Protein AF-0000000076138851 (afdb_homodimer)

pLDDT: mean 88.71, std 8.88, range [60.62, 98.12]

InterPro domains:
  IPR003477 mRNA interferase PemK-like [PF02452] (8-124)
  IPR011067 Plasmid maintenance toxin/Cell growth inhibitor [G3DSA:2.30.30.110] (8-128)

Secondary structure (DSSP, 8-state):
---SSPPPTTEEEEEE-TT--TTS--SEEEEEEEEE-SS-TTEEEEEEEESSPPSS--TTEEEEE--STTS-SEEEEETT--EEEEGGGEEPEEEE-TTS-EEEE-EE--HHHHHHHHHHHHHHTT--/---SSPPPTTEEEEEE-TT--TTS--SEEEEEEEEE-SS-TTEEEEEEEESSPPSS--TTEEEEE--STTS-SEEEEETT--EEEEGGGEEPEEEE-TTS-EEEE-EE--HHHHHHHHHHHHHHTT--

Solvent-accessible surface area (backbone atoms only — not comparable to full-atom values): 13676 Å² total; per-residue (Å²): 111,56,53,92,58,67,70,56,64,36,26,34,31,30,32,52,30,63,56,54,51,82,82,35,73,45,51,77,36,45,27,34,29,62,26,65,39,87,89,42,69,54,34,33,29,32,27,41,46,33,73,64,78,63,92,70,81,47,90,30,54,43,81,40,75,39,88,51,78,92,48,58,68,46,24,27,40,40,34,70,46,38,35,46,40,30,34,75,38,29,31,59,33,72,42,64,47,97,86,67,45,80,40,74,41,71,46,68,54,52,72,68,56,40,52,49,48,41,51,19,29,29,57,46,48,65,48,119,113,55,53,93,60,66,68,56,65,34,26,32,31,30,32,52,30,64,55,52,50,82,84,35,72,43,54,75,35,45,28,34,30,63,25,66,38,87,89,42,70,54,33,33,29,33,29,41,46,34,73,64,77,64,93,70,82,47,88,30,55,42,80,40,72,38,85,51,77,92,48,57,67,45,24,28,38,40,33,68,45,40,36,45,41,29,33,75,37,29,31,60,34,73,40,64,47,98,85,65,47,82,39,73,42,72,44,67,54,52,72,67,56,39,52,50,49,42,51,18,28,28,58,47,47,66,48,118

Radius of gyration: 18.73 Å; Cα contacts (8 Å, |Δi|>4): 574; chains: 2; bounding box: 38×67×46 Å

Sequence (256 aa):
MALLYQPKEGSVLICDFRGYEVPEIIKIRPVIVIRKHRTNKLLVTVVPLSTTAPQTILDHHLQLDSHLQGASPICWAKCDIVATVSLGRLDRIKSKDRHGKRTYKIAELTSDQFLAIKAAVRSALGLRMALLYQPKEGSVLICDFRGYEVPEIIKIRPVIVIRKHRTNKLLVTVVPLSTTAPQTILDHHLQLDSHLQGASPICWAKCDIVATVSLGRLDRIKSKDRHGKRTYKIAELTSDQFLAIKAAVRSALGLR

Structure (mmCIF, N/CA/C/O backbone):
data_AF-0000000076138851-model_v1
#
loop_
_entity.id
_entity.type
_entity.pdbx_description
1 polymer 'Type II toxin-antitoxin system PemK/MazF family toxin'
#
loop_
_atom_site.group_PDB
_atom_site.id
_atom_site.type_symbol
_atom_site.label_atom_id
_atom_site.label_alt_id
_atom_site.label_comp_id
_atom_site.label_asym_id
_atom_site.label_entity_id
_atom_site.label_seq_id
_atom_site.pdbx_PDB_ins_code
_atom_site.Cartn_x
_atom_site.Cartn_y
_atom_site.Cartn_z
_atom_site.occupancy
_atom_site.B_iso_or_equiv
_atom_site.auth_seq_id
_atom_site.auth_comp_id
_atom_site.auth_asym_id
_atom_site.auth_atom_id
_atom_site.pdbx_PDB_model_num
ATOM 1 N N . MET A 1 1 ? -6.066 9.039 20.156 1 64.62 1 MET A N 1
ATOM 2 C CA . MET A 1 1 ? -7.004 7.922 20.094 1 64.62 1 MET A CA 1
ATOM 3 C C . MET A 1 1 ? -7.277 7.531 18.641 1 64.62 1 MET A C 1
ATOM 5 O O . MET A 1 1 ? -7.297 8.383 17.766 1 64.62 1 MET A O 1
ATOM 9 N N . ALA A 1 2 ? -7.414 6.211 18.422 1 69.56 2 ALA A N 1
ATOM 10 C CA . ALA A 1 2 ? -7.695 5.684 17.078 1 69.56 2 ALA A CA 1
ATOM 11 C C . ALA A 1 2 ? -8.969 6.301 16.5 1 69.56 2 ALA A C 1
ATOM 13 O O . ALA A 1 2 ? -9.859 6.699 17.25 1 69.56 2 ALA A O 1
ATOM 14 N N . LEU A 1 3 ? -8.961 6.535 15.195 1 82.06 3 LEU A N 1
ATOM 15 C CA . LEU A 1 3 ? -10.094 7.16 14.516 1 82.06 3 LEU A CA 1
ATOM 16 C C . LEU A 1 3 ? -11.305 6.234 14.516 1 82.06 3 LEU A C 1
ATOM 18 O O . LEU A 1 3 ? -11.164 5.02 14.391 1 82.06 3 LEU A O 1
ATOM 22 N N . LEU A 1 4 ? -12.469 6.754 14.727 1 80.44 4 LEU A N 1
ATOM 23 C CA . LEU A 1 4 ? -13.711 5.988 14.758 1 80.44 4 LEU A CA 1
ATOM 24 C C . LEU A 1 4 ? -14.312 5.879 13.359 1 80.44 4 LEU A C 1
ATOM 26 O O . LEU A 1 4 ? -15.18 5.039 13.125 1 80.44 4 LEU A O 1
ATOM 30 N N . TYR A 1 5 ? -13.891 6.707 12.516 1 88.69 5 TYR A N 1
ATOM 31 C CA . TYR A 1 5 ? -14.383 6.688 11.141 1 88.69 5 TYR A CA 1
ATOM 32 C C . TYR A 1 5 ? -13.242 6.859 10.148 1 88.69 5 TYR A C 1
ATOM 34 O O . TYR A 1 5 ? -12.156 7.32 10.508 1 88.69 5 TYR A O 1
ATOM 42 N N . GLN A 1 6 ? -13.523 6.426 8.953 1 93.06 6 GLN A N 1
ATOM 43 C CA . GLN A 1 6 ? -12.523 6.66 7.914 1 93.06 6 GLN A CA 1
ATOM 44 C C . GLN A 1 6 ? -12.336 8.148 7.652 1 93.06 6 GLN A C 1
ATOM 46 O O . GLN A 1 6 ? -13.297 8.852 7.309 1 93.06 6 GLN A O 1
ATOM 51 N N . PRO A 1 7 ? -11.164 8.617 7.832 1 94 7 PRO A N 1
ATOM 52 C CA . PRO A 1 7 ? -10.938 10.016 7.461 1 94 7 PRO A CA 1
ATOM 53 C C . PRO A 1 7 ? -11.195 10.281 5.98 1 94 7 PRO A C 1
ATOM 55 O O . PRO A 1 7 ? -11.109 9.367 5.16 1 94 7 PRO A O 1
ATOM 58 N N . LYS A 1 8 ? -11.484 11.531 5.734 1 95.12 8 LYS A N 1
ATOM 59 C CA . LYS A 1 8 ? -11.711 11.93 4.348 1 95.12 8 LYS A CA 1
ATOM 60 C C . LYS A 1 8 ? -10.445 11.766 3.516 1 95.12 8 LYS A C 1
ATOM 62 O O . LYS A 1 8 ? -9.336 11.984 4.008 1 95.12 8 LYS A O 1
ATOM 67 N N . GLU A 1 9 ? -10.711 11.375 2.25 1 97.25 9 GLU A N 1
ATOM 68 C CA . GLU A 1 9 ? -9.578 11.406 1.326 1 97.25 9 GLU A CA 1
ATOM 69 C C . GLU A 1 9 ? -8.977 12.805 1.235 1 97.25 9 GLU A C 1
ATOM 71 O O . GLU A 1 9 ? -9.711 13.797 1.213 1 97.25 9 GLU A O 1
ATOM 76 N N . GLY A 1 10 ? -7.664 12.867 1.228 1 96 10 GLY A N 1
ATOM 77 C CA . GLY A 1 10 ? -6.98 14.156 1.24 1 96 10 GLY A CA 1
ATOM 78 C C . GLY A 1 10 ? -6.621 14.625 2.637 1 96 10 GLY A C 1
ATOM 79 O O . GLY A 1 10 ? -5.918 15.625 2.799 1 96 10 GLY A O 1
ATOM 80 N N . SER A 1 11 ? -7.102 13.93 3.652 1 95.5 11 SER A N 1
ATOM 81 C CA . SER A 1 11 ? -6.758 14.258 5.031 1 95.5 11 SER A CA 1
ATOM 82 C C . SER A 1 11 ? -5.301 13.922 5.336 1 95.5 11 SER A C 1
ATOM 84 O O . SER A 1 11 ? -4.762 12.938 4.812 1 95.5 11 SER A O 1
ATOM 86 N N . VAL A 1 12 ? -4.719 14.758 6.148 1 94.62 12 VAL A N 1
ATOM 87 C CA . VAL A 1 12 ? -3.381 14.5 6.672 1 94.62 12 VAL A CA 1
ATOM 88 C C . VAL A 1 12 ? -3.465 14.18 8.164 1 94.62 12 VAL A C 1
ATOM 90 O O . VAL A 1 12 ? -4.027 14.953 8.938 1 94.62 12 VAL A O 1
ATOM 93 N N . LEU A 1 13 ? -2.916 13.086 8.547 1 94.12 13 LEU A N 1
ATOM 94 C CA . LEU A 1 13 ? -2.93 12.625 9.938 1 94.12 13 LEU A CA 1
ATOM 95 C C . LEU A 1 13 ? -1.657 11.859 10.273 1 94.12 13 LEU A C 1
ATOM 97 O O . LEU A 1 13 ? -0.749 11.766 9.438 1 94.12 13 LEU A O 1
ATOM 101 N N . ILE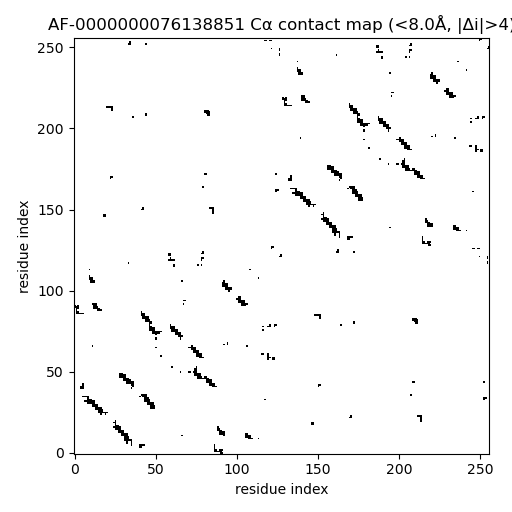 A 1 14 ? -1.633 11.406 11.523 1 93.5 14 ILE A N 1
ATOM 102 C CA . ILE A 1 14 ? -0.457 10.672 11.977 1 93.5 14 ILE A CA 1
ATOM 103 C C . ILE A 1 14 ? -0.707 9.172 11.867 1 93.5 14 ILE A C 1
ATOM 105 O O . ILE A 1 14 ? -1.789 8.688 12.211 1 93.5 14 ILE A O 1
ATOM 109 N N . CYS A 1 15 ? 0.31 8.531 11.398 1 95.44 15 CYS A N 1
ATOM 110 C CA . CYS A 1 15 ? 0.227 7.074 11.289 1 95.44 15 CYS A CA 1
ATOM 111 C C . CYS A 1 15 ? 1.367 6.406 12.047 1 95.44 15 CYS A C 1
ATOM 113 O O . CYS A 1 15 ? 2.525 6.801 11.914 1 95.44 15 CYS A O 1
ATOM 115 N N . ASP A 1 16 ? 1.067 5.414 12.812 1 94.88 16 ASP A N 1
ATOM 116 C CA . ASP A 1 16 ? 2.039 4.602 13.539 1 94.88 16 ASP A CA 1
ATOM 117 C C . ASP A 1 16 ? 2.408 3.35 12.75 1 94.88 16 ASP A C 1
ATOM 119 O O . ASP A 1 16 ? 1.689 2.35 12.789 1 94.88 16 ASP A O 1
ATOM 123 N N . PHE A 1 17 ? 3.598 3.307 12.117 1 94 17 PHE A N 1
ATOM 124 C CA . PHE A 1 17 ? 4.012 2.188 11.281 1 94 17 PHE A CA 1
ATOM 125 C C . PHE A 1 17 ? 4.789 1.16 12.094 1 94 17 PHE A C 1
ATOM 127 O O . PHE A 1 17 ? 5.395 0.244 11.531 1 94 17 PHE A O 1
ATOM 134 N N . ARG A 1 18 ? 4.867 1.285 13.359 1 89.06 18 ARG A N 1
ATOM 135 C CA . ARG A 1 18 ? 5.586 0.303 14.164 1 89.06 18 ARG A CA 1
ATOM 136 C C . ARG A 1 18 ? 5.004 -1.093 13.977 1 89.06 18 ARG A C 1
ATOM 138 O O . ARG A 1 18 ? 3.785 -1.254 13.883 1 89.06 18 ARG A O 1
ATOM 145 N N . GLY A 1 19 ? 5.82 -2.092 13.859 1 88.25 19 GLY A N 1
ATOM 146 C CA . GLY A 1 19 ? 5.426 -3.451 13.531 1 88.25 19 GLY A CA 1
ATOM 147 C C . GLY A 1 19 ? 5.832 -3.869 12.125 1 88.25 19 GLY A C 1
ATOM 148 O O . GLY A 1 19 ? 5.867 -5.062 11.812 1 88.25 19 GLY A O 1
ATOM 149 N N . TYR A 1 20 ? 6.047 -2.895 11.258 1 92.12 20 TYR A N 1
ATOM 150 C CA . TYR A 1 20 ? 6.574 -3.188 9.93 1 92.12 20 TYR A CA 1
ATOM 151 C C . TYR A 1 20 ? 8.039 -3.609 10.008 1 92.12 20 TYR A C 1
ATOM 153 O O . TYR A 1 20 ? 8.617 -3.68 11.094 1 92.12 20 TYR A O 1
ATOM 161 N N . GLU A 1 21 ? 8.555 -4.004 8.891 1 91 21 GLU A N 1
ATOM 162 C CA . GLU A 1 21 ? 9.938 -4.473 8.836 1 91 21 GLU A CA 1
ATOM 163 C C . GLU A 1 21 ? 10.805 -3.541 7.996 1 91 21 GLU A C 1
ATOM 165 O O . GLU A 1 21 ? 10.383 -3.07 6.938 1 91 21 GLU A O 1
ATOM 170 N N . VAL A 1 22 ? 11.969 -3.328 8.469 1 89.12 22 VAL A N 1
ATOM 171 C CA . VAL A 1 22 ? 12.938 -2.582 7.668 1 89.12 22 VAL A CA 1
ATOM 172 C C . VAL A 1 22 ? 13.195 -3.32 6.359 1 89.12 22 VAL A C 1
ATOM 174 O O . VAL A 1 22 ? 13.32 -4.547 6.344 1 89.12 22 VAL A O 1
ATOM 177 N N . PRO A 1 23 ? 13.242 -2.611 5.266 1 92.12 23 PRO A N 1
ATOM 178 C CA . PRO A 1 23 ? 13.375 -1.169 5.051 1 92.12 23 PRO A CA 1
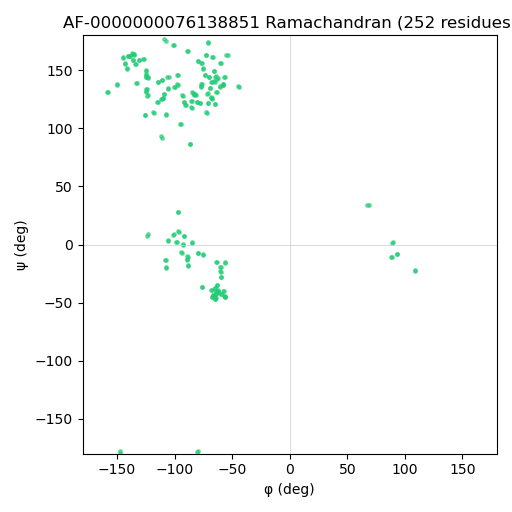ATOM 179 C C . PRO A 1 23 ? 12.023 -0.483 4.832 1 92.12 23 PRO A C 1
ATOM 181 O O . PRO A 1 23 ? 11.977 0.628 4.297 1 92.12 23 PRO A O 1
ATOM 184 N N . GLU A 1 24 ? 10.906 -1.153 5.062 1 91.94 24 GLU A N 1
ATOM 185 C CA . GLU A 1 24 ? 9.633 -0.44 5.113 1 91.94 24 GLU A CA 1
ATOM 186 C C . GLU A 1 24 ? 9.688 0.71 6.113 1 91.94 24 GLU A C 1
ATOM 188 O O . GLU A 1 24 ? 10.633 0.821 6.895 1 91.94 24 GLU A O 1
ATOM 193 N N . ILE A 1 25 ? 8.75 1.604 5.984 1 89.5 25 ILE A N 1
ATOM 194 C CA . ILE A 1 25 ? 8.641 2.641 7.008 1 89.5 25 ILE A CA 1
ATOM 195 C C . ILE A 1 25 ? 8.18 2.02 8.32 1 89.5 25 ILE A C 1
ATOM 197 O O . ILE A 1 25 ? 7.137 1.358 8.375 1 89.5 25 ILE A O 1
ATOM 201 N N . ILE A 1 26 ? 8.898 2.221 9.422 1 90.94 26 ILE A N 1
ATOM 202 C CA . ILE A 1 26 ? 8.578 1.564 10.688 1 90.94 26 ILE A CA 1
ATOM 203 C C . ILE A 1 26 ? 8.367 2.613 11.773 1 90.94 26 ILE A C 1
ATOM 205 O O . ILE A 1 26 ? 8.266 2.279 12.953 1 90.94 26 ILE A O 1
ATOM 209 N N . LYS A 1 27 ? 8.312 3.818 11.484 1 91.81 27 LYS A N 1
ATOM 210 C CA . LYS A 1 27 ? 8.188 4.902 12.453 1 91.81 27 LYS A CA 1
ATOM 211 C C . LYS A 1 27 ? 6.809 5.551 12.383 1 91.81 27 LYS A C 1
ATOM 213 O O . LYS A 1 27 ? 5.977 5.156 11.562 1 91.81 27 LYS A O 1
ATOM 218 N N . ILE A 1 28 ? 6.664 6.504 13.32 1 93.06 28 ILE A N 1
ATOM 219 C CA . ILE A 1 28 ? 5.457 7.324 13.297 1 93.06 28 ILE A CA 1
ATOM 220 C C . ILE A 1 28 ? 5.648 8.5 12.352 1 93.06 28 ILE A C 1
ATOM 222 O O . ILE A 1 28 ? 6.594 9.281 12.5 1 93.06 28 ILE A O 1
ATOM 226 N N . ARG A 1 29 ? 4.711 8.555 11.391 1 92.19 29 ARG A N 1
ATOM 227 C CA . ARG A 1 29 ? 4.84 9.609 10.383 1 92.19 29 ARG A CA 1
ATOM 228 C C . ARG A 1 29 ? 3.475 10.18 10.008 1 92.19 29 ARG A C 1
ATOM 230 O O . ARG A 1 29 ? 2.459 9.484 10.109 1 92.19 29 ARG A O 1
ATOM 237 N N . PRO A 1 30 ? 3.543 11.477 9.594 1 93.75 30 PRO A N 1
ATOM 238 C CA . PRO A 1 30 ? 2.32 11.945 8.938 1 93.75 30 PRO A CA 1
ATOM 239 C C . PRO A 1 30 ? 2.049 11.227 7.617 1 93.75 30 PRO A C 1
ATOM 241 O O . PRO A 1 30 ? 2.988 10.836 6.918 1 93.75 30 PRO A O 1
ATOM 244 N N . VAL A 1 31 ? 0.776 11.117 7.332 1 96.25 31 VAL A N 1
ATOM 245 C CA . VAL A 1 31 ? 0.382 10.484 6.078 1 96.25 31 VAL A CA 1
ATOM 246 C C . VAL A 1 31 ? -0.772 11.258 5.449 1 96.25 31 VAL A C 1
ATOM 248 O O . VAL A 1 31 ? -1.441 12.047 6.125 1 96.25 31 VAL A O 1
ATOM 251 N N . ILE A 1 32 ? -0.932 11 4.188 1 96.62 32 ILE A N 1
ATOM 252 C CA . ILE A 1 32 ? -2.094 11.484 3.451 1 96.62 32 ILE A CA 1
ATOM 253 C C . ILE A 1 32 ? -3.016 10.312 3.117 1 96.62 32 ILE A C 1
ATOM 255 O O . ILE A 1 32 ? -2.566 9.289 2.588 1 96.62 32 ILE A O 1
ATOM 259 N N . VAL A 1 33 ? -4.258 10.461 3.422 1 97.81 33 VAL A N 1
ATOM 260 C CA . VAL A 1 33 ? -5.238 9.469 2.998 1 97.81 33 VAL A CA 1
ATOM 261 C C . VAL A 1 33 ? -5.582 9.68 1.524 1 97.81 33 VAL A C 1
ATOM 263 O O . VAL A 1 33 ? -6.117 10.719 1.146 1 97.81 33 VAL A O 1
ATOM 266 N N . ILE A 1 34 ? -5.359 8.648 0.725 1 97.44 34 ILE A N 1
ATOM 267 C CA . ILE A 1 34 ? -5.602 8.859 -0.698 1 97.44 34 ILE A CA 1
ATOM 268 C C . ILE A 1 34 ? -6.867 8.117 -1.124 1 97.44 34 ILE A C 1
ATOM 270 O O . ILE A 1 34 ? -7.441 8.406 -2.176 1 97.44 34 ILE A O 1
ATOM 274 N N . ARG A 1 35 ? -7.258 7.156 -0.323 1 97.5 35 ARG A N 1
ATOM 275 C CA . ARG A 1 35 ? -8.438 6.391 -0.723 1 97.5 35 ARG A CA 1
ATOM 276 C C . ARG A 1 35 ? -9.078 5.703 0.479 1 97.5 35 ARG A C 1
ATOM 278 O O . ARG A 1 35 ? -8.383 5.082 1.285 1 97.5 35 ARG A O 1
ATOM 285 N N . LYS A 1 36 ? -10.359 5.863 0.589 1 96.75 36 LYS A N 1
ATOM 286 C CA . LYS A 1 36 ? -11.141 5.074 1.534 1 96.75 36 LYS A CA 1
ATOM 287 C C . LYS A 1 36 ? -11.375 3.66 1.007 1 96.75 36 LYS A C 1
ATOM 289 O O . LYS A 1 36 ? -11.664 3.473 -0.177 1 96.75 36 LYS A O 1
ATOM 294 N N . HIS A 1 37 ? -11.195 2.734 1.895 1 94 37 HIS A N 1
ATOM 295 C CA . HIS A 1 37 ? -11.539 1.377 1.483 1 94 37 HIS A CA 1
ATOM 296 C C . HIS A 1 37 ? -13.047 1.206 1.347 1 94 37 HIS A C 1
ATOM 298 O O . HIS A 1 37 ? -13.797 1.52 2.273 1 94 37 HIS A O 1
ATOM 304 N N . ARG A 1 38 ? -13.469 0.706 0.322 1 89.06 38 ARG A N 1
ATOM 305 C CA . ARG A 1 38 ? -14.891 0.718 -0.024 1 89.06 38 ARG A CA 1
ATOM 306 C C . ARG A 1 38 ? -15.656 -0.321 0.785 1 89.06 38 ARG A C 1
ATOM 308 O O . ARG A 1 38 ? -16.797 -0.085 1.179 1 89.06 38 ARG A O 1
ATOM 315 N N . THR A 1 39 ? -15.086 -1.425 1.039 1 88.12 39 THR A N 1
ATOM 316 C CA . THR A 1 39 ? -15.828 -2.533 1.622 1 88.12 39 THR A CA 1
ATOM 317 C C . THR A 1 39 ? -15.422 -2.754 3.076 1 88.12 39 THR A C 1
ATOM 319 O O . THR A 1 39 ? -16.062 -3.535 3.791 1 88.12 39 THR A O 1
ATOM 322 N N . ASN A 1 40 ? -14.367 -2.182 3.525 1 91.25 40 ASN A N 1
ATOM 323 C CA . ASN A 1 40 ? -13.922 -2.27 4.91 1 91.25 40 ASN A CA 1
ATOM 324 C C . ASN A 1 40 ? -13.711 -0.887 5.523 1 91.25 40 ASN A C 1
ATOM 326 O O . ASN A 1 40 ? -12.695 -0.237 5.27 1 91.25 40 ASN A O 1
ATOM 330 N N . LYS A 1 41 ? -14.508 -0.538 6.422 1 93.44 41 LYS A N 1
ATOM 331 C CA . LYS A 1 41 ? -14.539 0.813 6.977 1 93.44 41 LYS A CA 1
ATOM 332 C C . LYS A 1 41 ? -13.367 1.05 7.918 1 93.44 41 LYS A C 1
ATOM 334 O O . LYS A 1 41 ? -13.141 2.176 8.367 1 93.44 41 LYS A O 1
ATOM 339 N N . LEU A 1 42 ? -12.648 0.065 8.227 1 94.88 42 LEU A N 1
ATOM 340 C CA . LEU A 1 42 ? -11.547 0.187 9.172 1 94.88 42 LEU A CA 1
ATOM 341 C C . LEU A 1 42 ? -10.211 0.26 8.438 1 94.88 42 LEU A C 1
ATOM 343 O O . LEU A 1 42 ? -9.148 0.224 9.07 1 94.88 42 LEU A O 1
ATOM 347 N N . LEU A 1 43 ? -10.273 0.379 7.125 1 95.88 43 LEU A N 1
ATOM 348 C CA . LEU A 1 43 ? -9.062 0.44 6.32 1 95.88 43 LEU A CA 1
ATOM 349 C C . LEU A 1 43 ? -9.047 1.688 5.445 1 95.88 43 LEU A C 1
ATOM 351 O O . LEU A 1 43 ? -10.094 2.098 4.93 1 95.88 43 LEU A O 1
ATOM 355 N N . VAL A 1 44 ? -7.863 2.229 5.234 1 97.62 44 VAL A N 1
ATOM 356 C CA . VAL A 1 44 ? -7.637 3.289 4.262 1 97.62 44 VAL A CA 1
ATOM 357 C C . VAL A 1 44 ? -6.277 3.094 3.59 1 97.62 44 VAL A C 1
ATOM 359 O O . VAL A 1 44 ? -5.398 2.43 4.141 1 97.62 44 VAL A O 1
ATOM 362 N N . THR A 1 45 ? -6.141 3.609 2.432 1 98.12 45 THR A N 1
ATOM 363 C CA . THR A 1 45 ? -4.855 3.619 1.744 1 98.12 45 THR A CA 1
ATOM 364 C C . THR A 1 45 ? -4.172 4.977 1.893 1 98.12 45 THR A C 1
ATOM 366 O O . THR A 1 45 ? -4.805 6.016 1.706 1 98.12 45 THR A O 1
ATOM 369 N N . VAL A 1 46 ? -2.852 4.949 2.188 1 98.06 46 VAL A N 1
ATOM 370 C CA . VAL A 1 46 ? -2.186 6.195 2.555 1 98.06 46 VAL A CA 1
ATOM 371 C C . VAL A 1 46 ? -0.851 6.301 1.818 1 98.06 46 VAL A C 1
ATOM 373 O O . VAL A 1 46 ? -0.342 5.309 1.294 1 98.06 46 VAL A O 1
ATOM 376 N N . VAL A 1 47 ? -0.348 7.527 1.818 1 96.94 47 VAL A N 1
ATOM 377 C CA . VAL A 1 47 ? 1.013 7.867 1.415 1 96.94 47 VAL A CA 1
ATOM 378 C C . VAL A 1 47 ? 1.71 8.633 2.537 1 96.94 47 VAL A C 1
ATOM 380 O O . VAL A 1 47 ? 1.155 9.594 3.08 1 96.94 47 VAL A O 1
ATOM 383 N N . PRO A 1 48 ? 2.922 8.203 2.859 1 95.19 48 PRO A N 1
ATOM 384 C CA . PRO A 1 48 ? 3.611 8.891 3.953 1 95.19 48 PRO A CA 1
ATOM 385 C C . PRO A 1 48 ? 4.246 10.211 3.514 1 95.19 48 PRO A C 1
ATOM 387 O O . PRO A 1 48 ? 4.516 10.406 2.326 1 95.19 48 PRO A O 1
ATOM 390 N N . LEU A 1 49 ? 4.453 11.047 4.484 1 92.88 49 LEU A N 1
ATOM 391 C CA . LEU A 1 49 ? 5.152 12.312 4.305 1 92.88 49 LEU A CA 1
ATOM 392 C C . LEU A 1 49 ? 6.512 12.289 4.996 1 92.88 49 LEU A C 1
ATOM 394 O O . LEU A 1 49 ? 6.652 11.703 6.07 1 92.88 49 LEU A O 1
ATOM 398 N N . SER A 1 50 ? 7.41 12.891 4.336 1 87.69 50 SER A N 1
ATOM 399 C CA . SER A 1 50 ? 8.75 13.039 4.898 1 87.69 50 SER A CA 1
ATOM 400 C C . SER A 1 50 ? 9.172 14.5 4.938 1 87.69 50 SER A C 1
ATOM 402 O O . SER A 1 50 ? 8.797 15.289 4.062 1 87.69 50 SER A O 1
ATOM 404 N N . THR A 1 51 ? 9.906 14.828 5.984 1 83.12 51 THR A N 1
ATOM 405 C CA . THR A 1 51 ? 10.445 16.188 6.051 1 83.12 51 THR A CA 1
ATOM 406 C C . THR A 1 51 ? 11.805 16.266 5.363 1 83.12 51 THR A C 1
ATOM 408 O O . THR A 1 51 ? 12.359 17.344 5.203 1 83.12 51 THR A O 1
ATOM 411 N N . THR A 1 52 ? 12.312 15.133 5.043 1 79.12 52 THR A N 1
ATOM 412 C CA . THR A 1 52 ? 13.602 15.094 4.355 1 79.12 52 THR A CA 1
ATOM 413 C C . THR A 1 52 ? 13.406 15.047 2.844 1 79.12 52 THR A C 1
ATOM 415 O O . THR A 1 52 ? 12.648 14.219 2.334 1 79.12 52 THR A O 1
ATOM 418 N N . ALA A 1 53 ? 14.094 15.961 2.232 1 76.94 53 ALA A N 1
ATOM 419 C CA . ALA A 1 53 ? 14.031 15.992 0.774 1 76.94 53 ALA A CA 1
ATOM 420 C C . ALA A 1 53 ? 14.656 14.734 0.173 1 76.94 53 ALA A C 1
ATOM 422 O O . ALA A 1 53 ? 15.664 14.234 0.675 1 76.94 53 ALA A O 1
ATOM 423 N N . PRO A 1 54 ? 14.031 14.242 -0.862 1 75.94 54 PRO A N 1
ATOM 424 C CA . PRO A 1 54 ? 14.633 13.086 -1.526 1 75.94 54 PRO A CA 1
ATOM 425 C C . PRO A 1 54 ? 16 13.398 -2.119 1 75.94 54 PRO A C 1
ATOM 427 O O . PRO A 1 54 ? 16.266 14.531 -2.535 1 75.94 54 PRO A O 1
ATOM 430 N N . GLN A 1 55 ? 16.797 12.406 -1.994 1 73.25 55 GLN A N 1
ATOM 431 C CA . GLN A 1 55 ? 18.125 12.586 -2.576 1 73.25 55 GLN A CA 1
ATOM 432 C C . GLN A 1 55 ? 18.031 12.93 -4.059 1 73.25 55 GLN A C 1
ATOM 434 O O . GLN A 1 55 ? 18.75 13.805 -4.547 1 73.25 55 GLN A O 1
ATOM 439 N N . THR A 1 56 ? 17.141 12.188 -4.801 1 74.75 56 THR A N 1
ATOM 440 C CA . THR A 1 56 ? 16.828 12.461 -6.195 1 74.75 56 THR A CA 1
ATOM 441 C C . THR A 1 56 ? 15.352 12.789 -6.363 1 74.75 56 THR A C 1
ATOM 443 O O . THR A 1 56 ? 14.484 11.984 -6.012 1 74.75 56 THR A O 1
ATOM 446 N N . ILE A 1 57 ? 15.172 14 -6.727 1 70.75 57 ILE A N 1
ATOM 447 C CA . ILE A 1 57 ? 13.789 14.422 -6.93 1 70.75 57 ILE A CA 1
ATOM 448 C C . ILE A 1 57 ? 13.242 13.781 -8.211 1 70.75 57 ILE A C 1
ATOM 450 O O . ILE A 1 57 ? 13.766 14.016 -9.297 1 70.75 57 ILE A O 1
ATOM 454 N N . LEU A 1 58 ? 12.352 12.953 -8.023 1 76.19 58 LEU A N 1
ATOM 455 C CA . LEU A 1 58 ? 11.672 12.32 -9.148 1 76.19 58 LEU A CA 1
ATOM 456 C C . LEU A 1 58 ? 10.32 12.977 -9.406 1 76.19 58 LEU A C 1
ATOM 458 O O . LEU A 1 58 ? 9.867 13.812 -8.617 1 76.19 58 LEU A O 1
ATOM 462 N N . ASP A 1 59 ? 9.719 12.594 -10.5 1 73.62 59 ASP A N 1
ATOM 463 C CA . ASP A 1 59 ? 8.461 13.195 -10.938 1 73.62 59 ASP A CA 1
ATOM 464 C C . ASP A 1 59 ? 7.348 12.938 -9.93 1 73.62 59 ASP A C 1
ATOM 466 O O . ASP A 1 59 ? 6.387 13.703 -9.844 1 73.62 59 ASP A O 1
ATOM 470 N N . HIS A 1 60 ? 7.637 11.977 -9.047 1 76.75 60 HIS A N 1
ATOM 471 C CA . HIS A 1 60 ? 6.531 11.602 -8.172 1 76.75 60 HIS A CA 1
ATOM 472 C C . HIS A 1 60 ? 6.734 12.148 -6.762 1 76.75 60 HIS A C 1
ATOM 474 O O . HIS A 1 60 ? 5.93 11.883 -5.867 1 76.75 60 HIS A O 1
ATOM 480 N N . HIS A 1 61 ? 7.828 12.914 -6.629 1 78.69 61 HIS A N 1
ATOM 481 C CA . HIS A 1 61 ? 8 13.617 -5.359 1 78.69 61 HIS A CA 1
ATOM 482 C C . HIS A 1 61 ? 7.266 14.953 -5.367 1 78.69 61 HIS A C 1
ATOM 484 O O . HIS A 1 61 ? 7.5 15.789 -6.238 1 78.69 61 HIS A O 1
ATOM 490 N N . LEU A 1 62 ? 6.371 15.055 -4.5 1 85.44 62 LEU A N 1
ATOM 491 C CA . LEU A 1 62 ? 5.598 16.281 -4.41 1 85.44 62 LEU A CA 1
ATOM 492 C C . LEU A 1 62 ? 5.91 17.031 -3.119 1 85.44 62 LEU A C 1
ATOM 494 O O . LEU A 1 62 ? 5.801 16.469 -2.029 1 85.44 62 LEU A O 1
ATOM 498 N N . GLN A 1 63 ? 6.289 18.25 -3.299 1 83.75 63 GLN A N 1
ATOM 499 C CA . GLN A 1 63 ? 6.535 19.109 -2.156 1 83.75 63 GLN A CA 1
ATOM 500 C C . GLN A 1 63 ? 5.238 19.766 -1.664 1 83.75 63 GLN A C 1
ATOM 502 O O . GLN A 1 63 ? 4.422 20.219 -2.467 1 83.75 63 GLN A O 1
ATOM 507 N N . LEU A 1 64 ? 5.059 19.656 -0.384 1 86.31 64 LEU A N 1
ATOM 508 C CA . LEU A 1 64 ? 3.881 20.25 0.242 1 86.31 64 LEU A CA 1
ATOM 509 C C . LEU A 1 64 ? 4.273 21.078 1.454 1 86.31 64 LEU A C 1
ATOM 511 O O . LEU A 1 64 ? 5.395 20.969 1.958 1 86.31 64 LEU A O 1
ATOM 515 N N . ASP A 1 65 ? 3.352 21.969 1.77 1 81.44 65 ASP A N 1
ATOM 516 C CA . ASP A 1 65 ? 3.539 22.641 3.047 1 81.44 65 ASP A CA 1
ATOM 517 C C . ASP A 1 65 ? 3.332 21.688 4.215 1 81.44 65 ASP A C 1
ATOM 519 O O . ASP A 1 65 ? 2.439 20.844 4.18 1 81.44 65 ASP A O 1
ATOM 523 N N . SER A 1 66 ? 4.277 21.812 5.152 1 75.75 66 SER A N 1
ATOM 524 C CA . SER A 1 66 ? 4.16 20.938 6.312 1 75.75 66 SER A CA 1
ATOM 525 C C . SER A 1 66 ? 2.988 21.344 7.199 1 75.75 66 SER A C 1
ATOM 527 O O . SER A 1 66 ? 2.77 22.531 7.441 1 75.75 66 SER A O 1
ATOM 529 N N . HIS A 1 67 ? 2.047 20.469 7.43 1 68.06 67 HIS A N 1
ATOM 530 C CA . HIS A 1 67 ? 0.945 20.719 8.352 1 68.06 67 HIS A CA 1
ATOM 531 C C . HIS A 1 67 ? 1.338 20.391 9.789 1 68.06 67 HIS A C 1
ATOM 533 O O . HIS A 1 67 ? 0.497 20.422 10.688 1 68.06 67 HIS A O 1
ATOM 539 N N . LEU A 1 68 ? 2.553 20 9.898 1 65.56 68 LEU A N 1
ATOM 540 C CA . LEU A 1 68 ? 3.021 19.609 11.227 1 65.56 68 LEU A CA 1
ATOM 541 C C . LEU A 1 68 ? 3.65 20.797 11.953 1 65.56 68 LEU A C 1
ATOM 543 O O . LEU A 1 68 ? 4.449 21.531 11.367 1 65.56 68 LEU A O 1
ATOM 547 N N . GLN A 1 69 ? 3.076 21.031 13.078 1 60.81 69 GLN A N 1
ATOM 548 C CA . GLN A 1 69 ? 3.629 22.125 13.875 1 60.81 69 GLN A CA 1
ATOM 549 C C . GLN A 1 69 ? 5.059 21.812 14.312 1 60.81 69 GLN A C 1
ATOM 551 O O . GLN A 1 69 ? 5.336 20.734 14.828 1 60.81 69 GLN A O 1
ATOM 556 N N . GLY A 1 70 ? 5.941 22.766 14.109 1 61.25 70 GLY A N 1
ATOM 557 C CA . GLY A 1 70 ? 7.312 22.656 14.578 1 61.25 70 GLY A CA 1
ATOM 558 C C . GLY A 1 70 ? 8.234 21.984 13.586 1 61.25 70 GLY A C 1
ATOM 559 O O . GLY A 1 70 ? 9.438 21.875 13.812 1 61.25 70 GLY A O 1
ATOM 560 N N . ALA A 1 71 ? 7.582 21.453 12.641 1 61.16 71 ALA A N 1
ATOM 561 C CA . ALA A 1 71 ? 8.398 20.781 11.625 1 61.16 71 ALA A CA 1
ATOM 562 C C . ALA A 1 71 ? 8.797 21.75 10.516 1 61.16 71 ALA A C 1
ATOM 564 O O . ALA A 1 71 ? 8.391 22.922 10.531 1 61.16 71 ALA A O 1
ATOM 565 N N . SER A 1 72 ? 9.719 21.344 9.719 1 67.56 72 SER A N 1
ATOM 566 C CA . SER A 1 72 ? 10.078 22.094 8.523 1 67.56 72 SER A CA 1
ATOM 567 C C . SER A 1 72 ? 8.836 22.578 7.777 1 67.56 72 SER A C 1
ATOM 569 O O . SER A 1 72 ? 7.824 21.875 7.738 1 67.56 72 SER A O 1
ATOM 571 N N . PRO A 1 73 ? 8.938 23.719 7.422 1 77.56 73 PRO A N 1
ATOM 572 C CA . PRO A 1 73 ? 7.805 24.312 6.699 1 77.56 73 PRO A CA 1
ATOM 573 C C . PRO A 1 73 ? 7.426 23.5 5.453 1 77.56 73 PRO A C 1
ATOM 575 O O . PRO A 1 73 ? 6.312 23.641 4.945 1 77.56 73 PRO A O 1
ATOM 578 N N . ILE A 1 74 ? 8.438 22.609 5.094 1 83.94 74 ILE A N 1
ATOM 579 C CA . ILE A 1 74 ? 8.195 21.875 3.857 1 83.94 74 ILE A CA 1
ATOM 580 C C . ILE A 1 74 ? 8.25 20.375 4.129 1 83.94 74 ILE A C 1
ATOM 582 O O . ILE A 1 74 ? 9.039 19.906 4.961 1 83.94 74 ILE A O 1
ATOM 586 N N . CYS A 1 75 ? 7.359 19.672 3.422 1 89.06 75 CYS A N 1
ATOM 587 C CA . CYS A 1 75 ? 7.398 18.219 3.471 1 89.06 75 CYS A CA 1
ATOM 588 C C . CYS A 1 75 ? 7.227 17.625 2.078 1 89.06 75 CYS A C 1
ATOM 590 O O . CYS A 1 75 ? 6.938 18.344 1.121 1 89.06 75 CYS A O 1
ATOM 592 N N . TRP A 1 76 ? 7.578 16.375 2.037 1 89.75 76 TRP A N 1
ATOM 593 C CA . TRP A 1 76 ? 7.531 15.656 0.77 1 89.75 76 TRP A CA 1
ATOM 594 C C . TRP A 1 76 ? 6.648 14.414 0.882 1 89.75 76 TRP A C 1
ATOM 596 O O . TRP A 1 76 ? 6.797 13.625 1.816 1 89.75 76 TRP A O 1
ATOM 606 N N . ALA A 1 77 ? 5.727 14.336 -0.061 1 93.19 77 ALA A N 1
ATOM 607 C CA . ALA A 1 77 ? 4.922 13.125 -0.137 1 93.19 77 ALA A CA 1
ATOM 608 C C . ALA A 1 77 ? 5.676 12.008 -0.85 1 93.19 77 ALA A C 1
ATOM 610 O O . ALA A 1 77 ? 6.152 12.188 -1.973 1 93.19 77 ALA A O 1
ATOM 611 N N . LYS A 1 78 ? 5.836 10.914 -0.187 1 92.31 78 LYS A N 1
ATOM 612 C CA . LYS A 1 78 ? 6.465 9.742 -0.79 1 92.31 78 LYS A CA 1
ATOM 613 C C . LYS A 1 78 ? 5.441 8.891 -1.528 1 92.31 78 LYS A C 1
ATOM 615 O O . LYS A 1 78 ? 5.016 7.848 -1.023 1 92.31 78 LYS A O 1
ATOM 620 N N . CYS A 1 79 ? 5.195 9.219 -2.764 1 94.81 79 CYS A N 1
ATOM 621 C CA . CYS A 1 79 ? 4.074 8.672 -3.52 1 94.81 79 CYS A CA 1
ATOM 622 C C . CYS A 1 79 ? 4.402 7.277 -4.047 1 94.81 79 CYS A C 1
ATOM 624 O O . CYS A 1 79 ? 3.523 6.578 -4.555 1 94.81 79 CYS A O 1
ATOM 626 N N . ASP A 1 80 ? 5.617 6.84 -3.898 1 94.38 80 ASP A N 1
ATOM 627 C CA . ASP A 1 80 ? 6.016 5.504 -4.328 1 94.38 80 ASP A CA 1
ATOM 628 C C . ASP A 1 80 ? 5.91 4.504 -3.178 1 94.38 80 ASP A C 1
ATOM 630 O O . ASP A 1 80 ? 6.133 3.305 -3.367 1 94.38 80 ASP A O 1
ATOM 634 N N . ILE A 1 81 ? 5.645 4.973 -2.027 1 95.19 81 ILE A N 1
ATOM 635 C CA . ILE A 1 81 ? 5.414 4.109 -0.875 1 95.19 81 ILE A CA 1
ATOM 636 C C . ILE A 1 81 ? 3.947 4.188 -0.457 1 95.19 81 ILE A C 1
ATOM 638 O O . ILE A 1 81 ? 3.572 5.039 0.353 1 95.19 81 ILE A O 1
ATOM 642 N N . VAL A 1 82 ? 3.17 3.33 -0.974 1 97.06 82 VAL A N 1
ATOM 643 C CA . VAL A 1 82 ? 1.738 3.264 -0.704 1 97.06 82 VAL A CA 1
ATOM 644 C C . VAL A 1 82 ? 1.441 2.092 0.229 1 97.06 82 VAL A C 1
ATOM 646 O O . VAL A 1 82 ? 2.045 1.024 0.106 1 97.06 82 VAL A O 1
ATOM 649 N N . ALA A 1 83 ? 0.467 2.318 1.099 1 97.44 83 ALA A N 1
ATOM 650 C CA . ALA A 1 83 ? 0.088 1.242 2.012 1 97.44 83 ALA A CA 1
ATOM 651 C C . ALA A 1 83 ? -1.387 1.34 2.393 1 97.44 83 ALA A C 1
ATOM 653 O O . ALA A 1 83 ? -1.902 2.436 2.629 1 97.44 83 ALA A O 1
ATOM 654 N N . THR A 1 84 ? -2.043 0.242 2.416 1 97.25 84 THR A N 1
ATOM 655 C CA . THR A 1 84 ? -3.367 0.157 3.025 1 97.25 84 THR A CA 1
ATOM 656 C C . THR A 1 84 ? -3.26 -0.205 4.504 1 97.25 84 THR A C 1
ATOM 658 O O . THR A 1 84 ? -2.801 -1.296 4.848 1 97.25 84 THR A O 1
ATOM 661 N N . VAL A 1 85 ? -3.766 0.688 5.375 1 96.88 85 VAL A N 1
ATOM 662 C CA . VAL A 1 85 ? -3.48 0.534 6.797 1 96.88 85 VAL A CA 1
ATOM 663 C C . VAL A 1 85 ? -4.785 0.536 7.59 1 96.88 85 VAL A C 1
ATOM 665 O O . VAL A 1 85 ? -5.805 1.05 7.121 1 96.88 85 VAL A O 1
ATOM 668 N N . SER A 1 86 ? -4.641 -0.005 8.766 1 96.31 86 SER A N 1
ATOM 669 C CA . SER A 1 86 ? -5.75 -0.008 9.711 1 96.31 86 SER A CA 1
ATOM 670 C C . SER A 1 86 ? -5.98 1.382 10.297 1 96.31 86 SER A C 1
ATOM 672 O O . SER A 1 86 ? -5.023 2.094 10.617 1 96.31 86 SER A O 1
ATOM 674 N N . LEU A 1 87 ? -7.242 1.665 10.547 1 95.88 87 LEU A N 1
ATOM 675 C CA . LEU A 1 87 ? -7.559 2.904 11.25 1 95.88 87 LEU A CA 1
ATOM 676 C C . LEU A 1 87 ? -6.906 2.934 12.625 1 95.88 87 LEU A C 1
ATOM 678 O O . LEU A 1 87 ? -6.602 4.008 13.148 1 95.88 87 LEU A O 1
ATOM 682 N N . GLY A 1 88 ? -6.711 1.806 13.141 1 94.5 88 GLY A N 1
ATOM 683 C CA . GLY A 1 88 ? -6.102 1.707 14.453 1 94.5 88 GLY A CA 1
ATOM 684 C C . GLY A 1 88 ? -4.715 2.316 14.516 1 94.5 88 GLY A C 1
ATOM 685 O O . GLY A 1 88 ? -4.223 2.645 15.602 1 94.5 88 GLY A O 1
ATOM 686 N N . ARG A 1 89 ? -4.094 2.477 13.398 1 95.12 89 ARG A N 1
ATOM 687 C CA . ARG A 1 89 ? -2.752 3.045 13.336 1 95.12 89 ARG A CA 1
ATOM 688 C C . ARG A 1 89 ? -2.805 4.566 13.219 1 95.12 89 ARG A C 1
ATOM 690 O O . ARG A 1 89 ? -1.776 5.238 13.32 1 95.12 89 ARG A O 1
ATOM 697 N N . LEU A 1 90 ? -3.943 5.07 12.953 1 95.19 90 LEU A N 1
ATOM 698 C CA . LEU A 1 90 ? -4.055 6.484 12.609 1 95.19 90 LEU A CA 1
ATOM 699 C C . LEU A 1 90 ? -4.461 7.309 13.828 1 95.19 90 LEU A C 1
ATOM 701 O O . LEU A 1 90 ? -5.25 6.852 14.656 1 95.19 90 LEU A O 1
ATOM 705 N N . ASP A 1 91 ? -3.938 8.484 13.844 1 93.56 91 ASP A N 1
ATOM 706 C CA . ASP A 1 91 ? -4.273 9.453 14.883 1 93.56 91 ASP A CA 1
ATOM 707 C C . ASP A 1 91 ? -4.297 10.875 14.32 1 93.56 91 ASP A C 1
ATOM 709 O O . ASP A 1 91 ? -3.732 11.141 13.258 1 93.56 91 ASP A O 1
ATOM 713 N N . ARG A 1 92 ? -4.926 11.695 15.031 1 92.44 92 ARG A N 1
ATOM 714 C CA . ARG A 1 92 ? -4.957 13.102 14.656 1 92.44 92 ARG A CA 1
ATOM 715 C C . ARG A 1 92 ? -3.609 13.766 14.922 1 92.44 92 ARG A C 1
ATOM 717 O O . ARG A 1 92 ? -2.799 13.25 15.695 1 92.44 92 ARG A O 1
ATOM 724 N N . ILE A 1 93 ? -3.492 14.891 14.297 1 88.81 93 ILE A N 1
ATOM 725 C CA . ILE A 1 93 ? -2.273 15.664 14.508 1 88.81 93 ILE A CA 1
ATOM 726 C C . ILE A 1 93 ? -2.396 16.484 15.789 1 88.81 93 ILE A C 1
ATOM 728 O O . ILE A 1 93 ? -3.369 17.219 15.969 1 88.81 93 ILE A O 1
ATOM 732 N N . LYS A 1 94 ? -1.401 16.312 16.547 1 86.44 94 LYS A N 1
ATOM 733 C CA . LYS A 1 94 ? -1.373 17.078 17.781 1 86.44 94 LYS A CA 1
ATOM 734 C C . LYS A 1 94 ? -0.821 18.484 17.547 1 86.44 94 LYS A C 1
ATOM 736 O O . LYS A 1 94 ? 0.205 18.656 16.875 1 86.44 94 LYS A O 1
ATOM 741 N N . SER A 1 95 ? -1.551 19.438 18.016 1 82.69 95 SER A N 1
ATOM 742 C CA . SER A 1 95 ? -1.111 20.828 17.938 1 82.69 95 SER A CA 1
ATOM 743 C C . SER A 1 95 ? -1.466 21.594 19.203 1 82.69 95 SER A C 1
ATOM 745 O O . SER A 1 95 ? -2.068 21.031 20.125 1 82.69 95 SER A O 1
ATOM 747 N N . LYS A 1 96 ? -0.831 22.688 19.391 1 82.44 96 LYS A N 1
ATOM 748 C CA . LYS A 1 96 ? -1.146 23.578 20.5 1 82.44 96 LYS A CA 1
ATOM 749 C C . LYS A 1 96 ? -1.888 24.828 20.016 1 82.44 96 LYS A C 1
ATOM 751 O O . LYS A 1 96 ? -1.522 25.422 19 1 82.44 96 LYS A O 1
ATOM 756 N N . ASP A 1 97 ? -2.967 25.156 20.766 1 82.06 97 ASP A N 1
ATOM 757 C CA . ASP A 1 97 ? -3.697 26.375 20.391 1 82.06 97 ASP A CA 1
ATOM 758 C C . ASP A 1 97 ? -2.996 27.625 20.922 1 82.06 97 ASP A C 1
ATOM 760 O O . ASP A 1 97 ? -1.888 27.547 21.453 1 82.06 97 ASP A O 1
ATOM 764 N N . ARG A 1 98 ? -3.527 28.75 20.703 1 84.25 98 ARG A N 1
ATOM 765 C CA . ARG A 1 98 ? -2.928 30.031 21.062 1 84.25 98 ARG A CA 1
ATOM 766 C C . ARG A 1 98 ? -2.688 30.125 22.562 1 84.25 98 ARG A C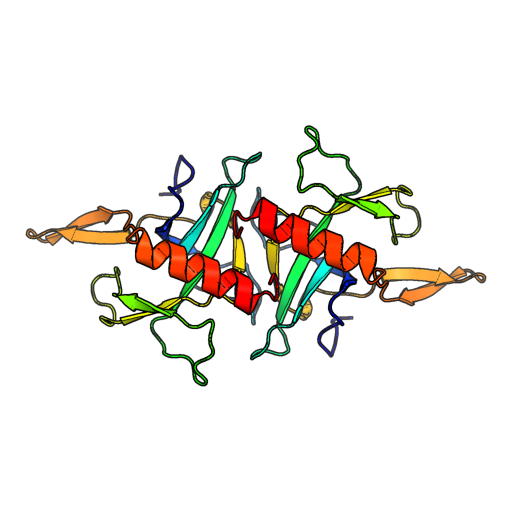 1
ATOM 768 O O . ARG A 1 98 ? -1.845 30.906 23.016 1 84.25 98 ARG A O 1
ATOM 775 N N . HIS A 1 99 ? -3.338 29.438 23.359 1 90.62 99 HIS A N 1
ATOM 776 C CA . HIS A 1 99 ? -3.227 29.453 24.812 1 90.62 99 HIS A CA 1
ATOM 777 C C . HIS A 1 99 ? -2.348 28.312 25.312 1 90.62 99 HIS A C 1
ATOM 779 O O . HIS A 1 99 ? -2.203 28.109 26.516 1 90.62 99 HIS A O 1
ATOM 785 N N . GLY A 1 100 ? -1.795 27.516 24.391 1 84.56 100 GLY A N 1
ATOM 786 C CA . GLY A 1 100 ? -0.877 26.453 24.734 1 84.56 100 GLY A CA 1
ATOM 787 C C . GLY A 1 100 ? -1.577 25.125 25.016 1 84.56 100 GLY A C 1
ATOM 788 O O . GLY A 1 100 ? -0.94 24.156 25.438 1 84.56 100 GLY A O 1
ATOM 789 N N . LYS A 1 101 ? -2.875 25.219 24.844 1 87.56 101 LYS A N 1
ATOM 790 C CA . LYS A 1 101 ? -3.641 24 25.094 1 87.56 101 LYS A CA 1
ATOM 791 C C . LYS A 1 101 ? -3.51 23.031 23.922 1 87.56 101 LYS A C 1
ATOM 793 O O . LYS A 1 101 ? -3.58 23.422 22.766 1 87.56 101 LYS A O 1
ATOM 798 N N . ARG A 1 102 ? -3.357 21.75 24.234 1 86.44 102 ARG A N 1
ATOM 799 C CA . ARG A 1 102 ? -3.215 20.703 23.234 1 86.44 102 ARG A CA 1
ATOM 800 C C . ARG A 1 102 ? -4.512 20.516 22.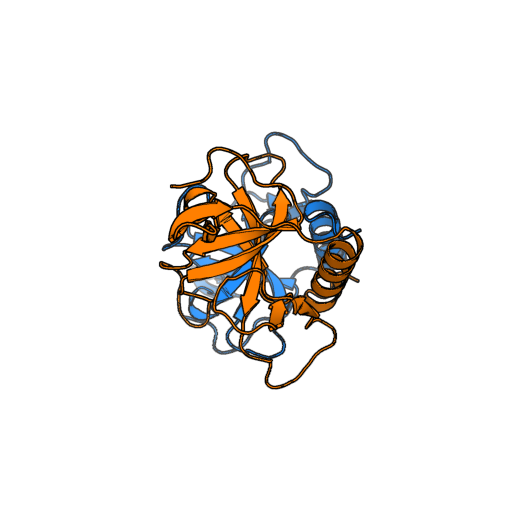453 1 86.44 102 ARG A C 1
ATOM 802 O O . ARG A 1 102 ? -5.586 20.391 23.047 1 86.44 102 ARG A O 1
ATOM 809 N N . THR A 1 103 ? -4.344 20.609 21.125 1 85.94 103 THR A N 1
ATOM 810 C CA . THR A 1 103 ? -5.477 20.375 20.234 1 85.94 103 THR A CA 1
ATOM 811 C C . THR A 1 103 ? -5.141 19.297 19.219 1 85.94 103 THR A C 1
ATOM 813 O O . THR A 1 103 ? -3.969 19.047 18.922 1 85.94 103 THR A O 1
ATOM 816 N N . TYR A 1 104 ? -6.133 18.578 18.812 1 85.62 104 TYR A N 1
ATOM 817 C CA . TYR A 1 104 ? -6.023 17.531 17.812 1 85.62 104 TYR A CA 1
ATOM 818 C C . TYR A 1 104 ? -6.816 17.906 16.562 1 85.62 104 TYR A C 1
ATOM 820 O O . TYR A 1 104 ? -7.992 18.25 16.641 1 85.62 104 TYR A O 1
ATOM 828 N N . LYS A 1 105 ? -6.023 17.906 15.531 1 86.56 105 LYS A N 1
ATOM 829 C CA . LYS A 1 105 ? -6.691 18.281 14.289 1 86.56 105 LYS A CA 1
ATOM 830 C C . LYS A 1 105 ? -6.32 17.344 13.148 1 86.56 105 LYS A C 1
ATOM 832 O O . LYS A 1 105 ? -5.273 16.703 13.188 1 86.56 105 LYS A O 1
ATOM 837 N N . ILE A 1 106 ? -7.234 17.297 12.18 1 89.31 106 ILE A N 1
ATOM 838 C CA . ILE A 1 106 ? -6.98 16.641 10.898 1 89.31 106 ILE A CA 1
ATOM 839 C C . ILE A 1 106 ? -6.809 17.703 9.805 1 89.31 106 ILE A C 1
ATOM 841 O O . ILE A 1 106 ? -7.723 18.484 9.547 1 89.31 106 ILE A O 1
ATOM 845 N N . ALA A 1 107 ? -5.613 17.75 9.367 1 90.12 107 ALA A N 1
ATOM 846 C CA . ALA A 1 107 ? -5.379 18.672 8.266 1 90.12 107 ALA A CA 1
ATOM 847 C C . ALA A 1 107 ? -5.902 18.109 6.949 1 90.12 107 ALA A C 1
ATOM 849 O O . ALA A 1 107 ? -6.059 16.891 6.805 1 90.12 107 ALA A O 1
ATOM 850 N N . GLU A 1 108 ? -6.195 19.047 6.023 1 92.94 108 GLU A N 1
ATOM 851 C CA . GLU A 1 108 ? -6.719 18.625 4.723 1 92.94 108 GLU A CA 1
ATOM 852 C C . GLU A 1 108 ? -5.988 19.328 3.584 1 92.94 108 GLU A C 1
ATOM 854 O O . GLU A 1 108 ? -5.727 20.531 3.658 1 92.94 108 GLU A O 1
ATOM 859 N N . LEU A 1 109 ? -5.738 18.594 2.623 1 93.62 109 LEU A N 1
ATOM 860 C CA . LEU A 1 109 ? -5.16 19.172 1.414 1 93.62 109 LEU A CA 1
ATOM 861 C C . LEU A 1 109 ? -6.211 19.938 0.619 1 93.62 109 LEU A C 1
ATOM 863 O O . LEU A 1 109 ? -7.406 19.625 0.709 1 93.62 109 LEU A O 1
ATOM 867 N N . THR A 1 110 ? -5.66 20.953 -0.118 1 93.19 110 THR A N 1
ATOM 868 C CA . THR A 1 110 ? -6.551 21.562 -1.101 1 93.19 110 THR A CA 1
ATOM 869 C C . THR A 1 110 ? -6.879 20.578 -2.217 1 93.19 110 THR A C 1
ATOM 871 O O . THR A 1 110 ? -6.176 19.578 -2.398 1 93.19 110 THR A O 1
ATOM 874 N N . SER A 1 111 ? -7.949 20.859 -2.951 1 94.69 111 SER A N 1
ATOM 875 C CA . SER A 1 111 ? -8.336 20 -4.066 1 94.69 111 SER A CA 1
ATOM 876 C C . SER A 1 111 ? -7.207 19.875 -5.086 1 94.69 111 SER A C 1
ATOM 878 O O . SER A 1 111 ? -6.949 18.781 -5.602 1 94.69 111 SER A O 1
ATOM 880 N N . ASP A 1 112 ? -6.555 20.969 -5.324 1 93.69 112 ASP A N 1
ATOM 881 C CA . ASP A 1 112 ? -5.461 20.953 -6.293 1 93.69 112 ASP A CA 1
ATOM 882 C C . ASP A 1 112 ? -4.293 20.109 -5.801 1 93.69 112 ASP A C 1
ATOM 884 O O . ASP A 1 112 ? -3.707 19.344 -6.57 1 93.69 112 ASP A O 1
ATOM 888 N N . GLN A 1 113 ? -3.975 20.266 -4.574 1 92.19 113 GLN A N 1
ATOM 889 C CA . GLN A 1 113 ? -2.893 19.469 -3.998 1 92.19 113 GLN A CA 1
ATOM 890 C C . GLN A 1 113 ? -3.225 17.969 -4.035 1 92.19 113 GLN A C 1
ATOM 892 O O . GLN A 1 113 ? -2.371 17.156 -4.375 1 92.19 113 GLN A O 1
ATOM 897 N N . PHE A 1 114 ? -4.434 17.688 -3.748 1 95.31 114 PHE A N 1
ATOM 898 C CA . PHE A 1 114 ? -4.848 16.297 -3.705 1 95.31 114 PHE A CA 1
ATOM 899 C C . PHE A 1 114 ? -4.816 15.672 -5.098 1 95.31 114 PHE A C 1
ATOM 901 O O . PHE A 1 114 ? -4.395 14.523 -5.266 1 95.31 114 PHE A O 1
ATOM 908 N N . LEU A 1 115 ? -5.223 16.422 -6.07 1 94.62 115 LEU A N 1
ATOM 909 C CA . LEU A 1 115 ? -5.156 15.953 -7.449 1 94.62 115 LEU A CA 1
ATOM 910 C C . LEU A 1 115 ? -3.711 15.703 -7.867 1 94.62 115 LEU A C 1
ATOM 912 O O . LEU A 1 115 ? -3.424 14.727 -8.562 1 94.62 115 LEU A O 1
ATOM 916 N N . ALA A 1 116 ? -2.877 16.562 -7.426 1 93.56 116 ALA A N 1
ATOM 917 C CA . ALA A 1 116 ? -1.458 16.406 -7.73 1 93.56 116 ALA A CA 1
ATOM 918 C C . ALA A 1 116 ? -0.899 15.141 -7.078 1 93.56 116 ALA A C 1
ATOM 920 O O . ALA A 1 116 ? -0.091 14.43 -7.68 1 93.56 116 ALA A O 1
ATOM 921 N N . ILE A 1 117 ? -1.354 14.844 -5.883 1 94.62 117 ILE A N 1
ATOM 922 C CA . ILE A 1 117 ? -0.92 13.648 -5.164 1 94.62 117 ILE A CA 1
ATOM 923 C C . ILE A 1 117 ? -1.374 12.406 -5.914 1 94.62 117 ILE A C 1
ATOM 925 O O . ILE A 1 117 ? -0.592 11.469 -6.109 1 94.62 117 ILE A O 1
ATOM 929 N N . LYS A 1 118 ? -2.619 12.406 -6.316 1 95.62 118 LYS A N 1
ATOM 930 C CA . LYS A 1 118 ? -3.152 11.258 -7.043 1 95.62 118 LYS A CA 1
ATOM 931 C C . LYS A 1 118 ? -2.371 11.008 -8.328 1 95.62 118 LYS A C 1
ATOM 933 O O . LYS A 1 118 ? -2.059 9.867 -8.664 1 95.62 118 LYS A O 1
ATOM 938 N N . ALA A 1 119 ? -2.057 12.07 -9.023 1 94.56 119 ALA A N 1
ATOM 939 C CA . ALA A 1 119 ? -1.279 11.953 -10.25 1 94.56 119 ALA A CA 1
ATOM 940 C C . ALA A 1 119 ? 0.119 11.414 -9.969 1 94.56 119 ALA A C 1
ATOM 942 O O . ALA A 1 119 ? 0.637 10.586 -10.727 1 94.56 119 ALA A O 1
ATOM 943 N N . ALA A 1 120 ? 0.719 11.891 -8.945 1 94.12 120 ALA A N 1
ATOM 944 C CA . ALA A 1 120 ? 2.059 11.445 -8.57 1 94.12 120 ALA A CA 1
ATOM 945 C C . ALA A 1 120 ? 2.061 9.969 -8.195 1 94.12 120 ALA A C 1
ATOM 947 O O . ALA A 1 120 ? 2.973 9.227 -8.57 1 94.12 120 ALA A O 1
ATOM 948 N N . VAL A 1 121 ? 1.041 9.531 -7.477 1 95.94 121 VAL A N 1
ATOM 949 C CA . VAL A 1 121 ? 0.927 8.133 -7.098 1 95.94 121 VAL A CA 1
ATOM 950 C C . VAL A 1 121 ? 0.772 7.27 -8.352 1 95.94 121 VAL A C 1
ATOM 952 O O . VAL A 1 121 ? 1.435 6.238 -8.484 1 95.94 121 VAL A O 1
ATOM 955 N N . ARG A 1 122 ? -0.074 7.699 -9.234 1 95.38 122 ARG A N 1
ATOM 956 C CA . ARG A 1 122 ? -0.275 6.98 -10.484 1 95.38 122 ARG A CA 1
ATOM 957 C C . ARG A 1 122 ? 1.04 6.812 -11.242 1 95.38 122 ARG A C 1
ATOM 959 O O . ARG A 1 122 ? 1.353 5.723 -11.719 1 95.38 122 ARG A O 1
ATOM 966 N N . SER A 1 123 ? 1.757 7.82 -11.312 1 93.5 123 SER A N 1
ATOM 967 C CA . SER A 1 123 ? 3.035 7.805 -12.016 1 93.5 123 SER A CA 1
ATOM 968 C C . SER A 1 123 ? 4.051 6.926 -11.297 1 93.5 123 SER A C 1
ATOM 970 O O . SER A 1 123 ? 4.73 6.109 -11.93 1 93.5 123 SER A O 1
ATOM 972 N N . ALA A 1 124 ? 4.117 7.07 -10.008 1 93.88 124 ALA A N 1
ATOM 973 C CA . ALA A 1 124 ? 5.098 6.348 -9.211 1 93.88 124 ALA A CA 1
ATOM 974 C C . ALA A 1 124 ? 4.867 4.84 -9.289 1 93.88 124 ALA A C 1
ATOM 976 O O . ALA A 1 124 ? 5.82 4.059 -9.289 1 93.88 124 ALA A O 1
ATOM 977 N N . LEU A 1 125 ? 3.598 4.445 -9.375 1 95.31 125 LEU A N 1
ATOM 978 C CA . LEU A 1 125 ? 3.262 3.025 -9.383 1 95.31 125 LEU A CA 1
ATOM 979 C C . LEU A 1 125 ? 3.168 2.498 -10.812 1 95.31 125 LEU A C 1
ATOM 981 O O . LEU A 1 125 ? 2.855 1.324 -11.023 1 95.31 125 LEU A O 1
ATOM 985 N N . GLY A 1 126 ? 3.377 3.34 -11.75 1 93.69 126 GLY A N 1
ATOM 986 C CA . GLY A 1 126 ? 3.328 2.91 -13.133 1 93.69 126 GLY A CA 1
ATOM 987 C C . GLY A 1 126 ? 1.934 2.525 -13.594 1 93.69 126 GLY A C 1
ATOM 988 O O . GLY A 1 126 ? 1.759 1.529 -14.297 1 93.69 126 GLY A O 1
ATOM 989 N N . LEU A 1 127 ? 0.99 3.199 -13.086 1 92.44 127 LEU A N 1
ATOM 990 C CA . LEU A 1 127 ? -0.402 2.91 -13.414 1 92.44 127 LEU A CA 1
ATOM 991 C C . LEU A 1 127 ? -0.901 3.844 -14.516 1 92.44 127 LEU A C 1
ATOM 993 O O . LEU A 1 127 ? -2.105 4.086 -14.625 1 92.44 127 LEU A O 1
ATOM 997 N N . ARG A 1 128 ? -0.048 4.332 -15.391 1 76.88 128 ARG A N 1
ATOM 998 C CA . ARG A 1 128 ? -0.446 5.246 -16.453 1 76.88 128 ARG A CA 1
ATOM 999 C C . ARG A 1 128 ? -1.256 4.523 -17.531 1 76.88 128 ARG A C 1
ATOM 1001 O O . ARG A 1 128 ? -1.091 3.318 -17.719 1 76.88 128 ARG A O 1
ATOM 1008 N N . MET B 1 1 ? 13.578 -18.828 1.219 1 64.94 1 MET B N 1
ATOM 1009 C CA . MET B 1 1 ? 14.586 -17.797 1.475 1 64.94 1 MET B CA 1
ATOM 1010 C C . MET B 1 1 ? 14.188 -16.469 0.842 1 64.94 1 MET B C 1
ATOM 1012 O O . MET B 1 1 ? 13.578 -16.453 -0.228 1 64.94 1 MET B O 1
ATOM 1016 N N . ALA B 1 2 ? 14.469 -15.383 1.556 1 70.25 2 ALA B N 1
ATOM 1017 C CA . ALA B 1 2 ? 14.156 -14.039 1.078 1 70.25 2 ALA B CA 1
ATOM 1018 C C . ALA B 1 2 ? 14.805 -13.781 -0.281 1 70.25 2 ALA B C 1
ATOM 1020 O O . ALA B 1 2 ? 15.836 -14.359 -0.607 1 70.25 2 ALA B O 1
ATOM 1021 N N . LEU B 1 3 ? 14.102 -13.047 -1.12 1 82.12 3 LEU B N 1
ATOM 1022 C CA . LEU B 1 3 ? 14.578 -12.75 -2.467 1 82.12 3 LEU B CA 1
ATOM 1023 C C . LEU B 1 3 ? 15.797 -11.828 -2.426 1 82.12 3 LEU B C 1
ATOM 1025 O O . LEU B 1 3 ? 15.875 -10.945 -1.576 1 82.12 3 LEU B O 1
ATOM 1029 N N . LEU B 1 4 ? 16.75 -12.078 -3.258 1 80.25 4 LEU B N 1
ATOM 1030 C CA . LEU B 1 4 ? 17.984 -11.281 -3.328 1 80.25 4 LEU B CA 1
ATOM 1031 C C . LEU B 1 4 ? 17.812 -10.109 -4.293 1 80.25 4 LEU B C 1
ATOM 1033 O O . LEU B 1 4 ? 18.594 -9.164 -4.273 1 80.25 4 LEU B O 1
ATOM 1037 N N . TYR B 1 5 ? 16.844 -10.203 -5.121 1 88.5 5 TYR B N 1
ATOM 1038 C CA . TYR B 1 5 ? 16.578 -9.141 -6.086 1 88.5 5 TYR B CA 1
ATOM 1039 C C . TYR B 1 5 ? 15.086 -8.836 -6.164 1 88.5 5 TYR B C 1
ATOM 1041 O O . TYR B 1 5 ? 14.25 -9.641 -5.738 1 88.5 5 TYR B O 1
ATOM 1049 N N . GLN B 1 6 ? 14.82 -7.648 -6.641 1 92.88 6 GLN B N 1
ATOM 1050 C CA . GLN B 1 6 ? 13.414 -7.324 -6.855 1 92.88 6 GLN B CA 1
ATOM 1051 C C . GLN B 1 6 ? 12.797 -8.219 -7.93 1 92.88 6 GLN B C 1
ATOM 1053 O O . GLN B 1 6 ? 13.273 -8.234 -9.07 1 92.88 6 GLN B O 1
ATOM 1058 N N . PRO B 1 7 ? 11.805 -8.93 -7.578 1 94 7 PRO B N 1
ATOM 1059 C CA . PRO B 1 7 ? 11.117 -9.688 -8.625 1 94 7 PRO B CA 1
ATOM 1060 C C . PRO B 1 7 ? 10.539 -8.797 -9.719 1 94 7 PRO B C 1
ATOM 1062 O O . PRO B 1 7 ? 10.25 -7.621 -9.477 1 94 7 PRO B O 1
ATOM 1065 N N . LYS B 1 8 ? 10.375 -9.422 -10.859 1 95.19 8 LYS B N 1
ATOM 1066 C CA . LYS B 1 8 ? 9.789 -8.695 -11.977 1 95.19 8 LYS B CA 1
ATOM 1067 C C . LYS B 1 8 ? 8.344 -8.297 -11.672 1 95.19 8 LYS B C 1
ATOM 1069 O O . LYS B 1 8 ? 7.613 -9.039 -11.016 1 95.19 8 LYS B O 1
ATOM 1074 N N . GLU B 1 9 ? 8.031 -7.094 -12.195 1 97.31 9 GLU B N 1
ATOM 1075 C CA . GLU B 1 9 ? 6.617 -6.734 -12.133 1 97.31 9 GLU B CA 1
ATOM 1076 C C . GLU B 1 9 ? 5.754 -7.773 -12.844 1 97.31 9 GLU B C 1
ATOM 1078 O O . GLU B 1 9 ? 6.129 -8.281 -13.906 1 97.31 9 GLU B O 1
ATOM 1083 N N . GLY B 1 10 ? 4.637 -8.117 -12.234 1 95.94 10 GLY B N 1
ATOM 1084 C CA . GLY B 1 10 ? 3.781 -9.164 -12.766 1 95.94 10 GLY B CA 1
ATOM 1085 C C . GLY B 1 10 ? 4.07 -10.531 -12.18 1 95.94 10 GLY B C 1
ATOM 1086 O O . GLY B 1 10 ? 3.34 -11.492 -12.43 1 95.94 10 GLY B O 1
ATOM 1087 N N . SER B 1 11 ? 5.125 -10.633 -11.414 1 95.44 11 SER B N 1
ATOM 1088 C CA . SER B 1 11 ? 5.457 -11.883 -10.742 1 95.44 11 SER B CA 1
ATOM 1089 C C . SER B 1 11 ? 4.465 -12.188 -9.625 1 95.44 11 SER B C 1
ATOM 1091 O O . SER B 1 11 ? 3.979 -11.273 -8.953 1 95.44 11 SER B O 1
ATOM 1093 N N . VAL B 1 12 ? 4.195 -13.461 -9.477 1 94.56 12 VAL B N 1
ATOM 1094 C CA . VAL B 1 12 ? 3.395 -13.945 -8.359 1 94.56 12 VAL B CA 1
ATOM 1095 C C . VAL B 1 12 ? 4.277 -14.734 -7.395 1 94.56 12 VAL B C 1
ATOM 1097 O O . VAL B 1 12 ? 4.965 -15.672 -7.801 1 94.56 12 VAL B O 1
ATOM 1100 N N . LEU B 1 13 ? 4.262 -14.367 -6.172 1 94.12 13 LEU B N 1
ATOM 1101 C CA . LEU B 1 13 ? 5.062 -15.016 -5.137 1 94.12 13 LEU B CA 1
ATOM 1102 C C . LEU B 1 13 ? 4.336 -14.984 -3.795 1 94.12 13 LEU B C 1
ATOM 1104 O O . LEU B 1 13 ? 3.186 -14.555 -3.715 1 94.12 13 LEU B O 1
ATOM 1108 N N . ILE B 1 14 ? 5.035 -15.523 -2.801 1 93.5 14 ILE B N 1
ATOM 1109 C CA . ILE B 1 14 ? 4.441 -15.602 -1.471 1 93.5 14 ILE B CA 1
ATOM 1110 C C . ILE B 1 14 ? 4.934 -14.43 -0.62 1 93.5 14 ILE B C 1
ATOM 1112 O O . ILE B 1 14 ? 6.117 -14.094 -0.643 1 93.5 14 ILE B O 1
ATOM 1116 N N . CYS B 1 15 ? 4 -13.898 0.09 1 95.44 15 CYS B N 1
ATOM 1117 C CA . CYS B 1 15 ? 4.344 -12.805 0.992 1 95.44 15 CYS B CA 1
ATOM 1118 C C . CYS B 1 15 ? 3.916 -13.117 2.42 1 95.44 15 CYS B C 1
ATOM 1120 O O . CYS B 1 15 ? 2.787 -13.555 2.652 1 95.44 15 CYS B O 1
ATOM 1122 N N . ASP B 1 16 ? 4.766 -12.883 3.355 1 94.94 16 ASP B N 1
ATOM 1123 C CA . ASP B 1 16 ? 4.492 -13.039 4.781 1 94.94 16 ASP B CA 1
ATOM 1124 C C . ASP B 1 16 ? 4.07 -11.719 5.41 1 94.94 16 ASP B C 1
ATOM 1126 O O . ASP B 1 16 ? 4.918 -10.898 5.766 1 94.94 16 ASP B O 1
ATOM 1130 N N . PHE B 1 17 ? 2.775 -11.523 5.691 1 93.94 17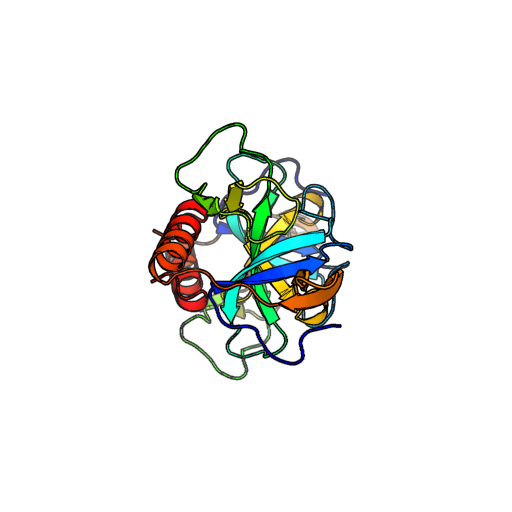 PHE B N 1
ATOM 1131 C CA . PHE B 1 17 ? 2.262 -10.266 6.223 1 93.94 17 PHE B CA 1
ATOM 1132 C C . PHE B 1 17 ? 2.248 -10.281 7.746 1 93.94 17 PHE B C 1
ATOM 1134 O O . PHE B 1 17 ? 1.662 -9.398 8.375 1 93.94 17 PHE B O 1
ATOM 1141 N N . ARG B 1 18 ? 2.787 -11.258 8.383 1 88.88 18 ARG B N 1
ATOM 1142 C CA . ARG B 1 18 ? 2.805 -11.281 9.844 1 88.88 18 ARG B CA 1
ATOM 1143 C C . ARG B 1 18 ? 3.512 -10.055 10.406 1 88.88 18 ARG B C 1
ATOM 1145 O O . ARG B 1 18 ? 4.52 -9.602 9.852 1 88.88 18 ARG B O 1
ATOM 1152 N N . GLY B 1 19 ? 3 -9.461 11.422 1 88 19 GLY B N 1
ATOM 1153 C CA . GLY B 1 19 ? 3.465 -8.195 11.977 1 88 19 GLY B CA 1
ATOM 1154 C C . GLY B 1 19 ? 2.508 -7.047 11.727 1 88 19 GLY B C 1
ATOM 1155 O O . GLY B 1 19 ? 2.582 -6.012 12.398 1 88 19 GLY B O 1
ATOM 1156 N N . TYR B 1 20 ? 1.688 -7.184 10.711 1 91.94 20 TYR B N 1
ATOM 1157 C CA . TYR B 1 20 ? 0.638 -6.199 10.477 1 91.94 20 TYR B CA 1
ATOM 1158 C C . TYR B 1 20 ? -0.45 -6.301 11.539 1 91.94 20 TYR B C 1
ATOM 1160 O O . TYR B 1 20 ? -0.37 -7.141 12.438 1 91.94 20 TYR B O 1
ATOM 1168 N N . GLU B 1 21 ? -1.354 -5.375 11.492 1 90.75 21 GLU B N 1
ATOM 1169 C CA . GLU B 1 21 ? -2.428 -5.34 12.484 1 90.75 21 GLU B CA 1
ATOM 1170 C C . GLU B 1 21 ? -3.785 -5.594 11.828 1 90.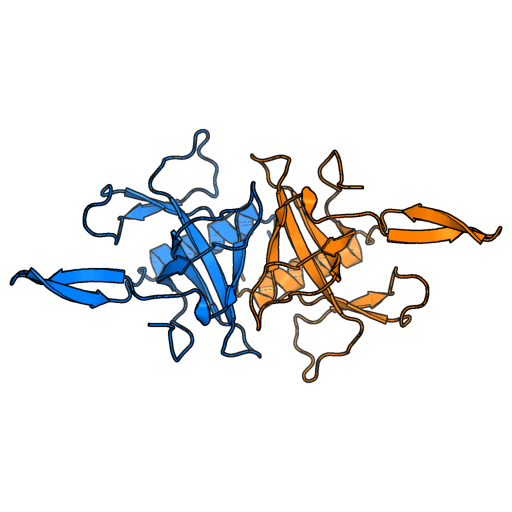75 21 GLU B C 1
ATOM 1172 O O . GLU B 1 21 ? -4.062 -5.082 10.742 1 90.75 21 GLU B O 1
ATOM 1177 N N . VAL B 1 22 ? -4.57 -6.336 12.516 1 88.75 22 VAL B N 1
ATOM 1178 C CA . VAL B 1 22 ? -5.949 -6.508 12.062 1 88.75 22 VAL B CA 1
ATOM 1179 C C . VAL B 1 22 ? -6.652 -5.156 12.023 1 88.75 22 VAL B C 1
ATOM 1181 O O . VAL B 1 22 ? -6.484 -4.336 12.93 1 88.75 22 VAL B O 1
ATOM 1184 N N . PRO B 1 23 ? -7.395 -4.875 10.977 1 91.94 23 PRO B N 1
ATOM 1185 C CA . PRO B 1 23 ? -7.938 -5.742 9.93 1 91.94 23 PRO B CA 1
ATOM 1186 C C . PRO B 1 23 ? -7.074 -5.758 8.664 1 91.94 23 PRO B C 1
ATOM 1188 O O . PRO B 1 23 ? -7.551 -6.133 7.594 1 91.94 23 PRO B O 1
A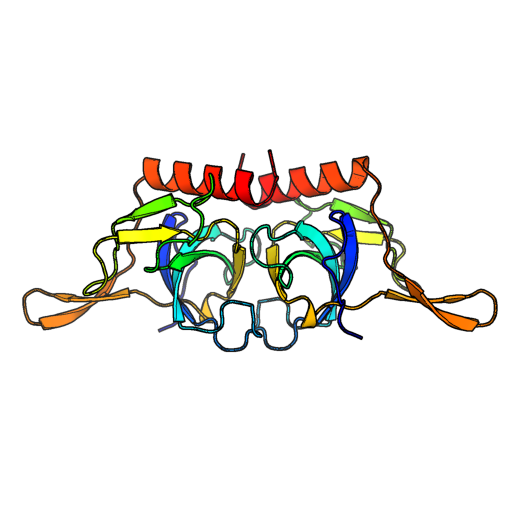TOM 1191 N N . GLU B 1 24 ? -5.859 -5.211 8.703 1 91.44 24 GLU B N 1
ATOM 1192 C CA . GLU B 1 24 ? -4.934 -5.449 7.598 1 91.44 24 GLU B CA 1
ATOM 1193 C C . GLU B 1 24 ? -4.734 -6.941 7.355 1 91.44 24 GLU B C 1
ATOM 1195 O O . GLU B 1 24 ? -5.168 -7.77 8.156 1 91.44 24 GLU B O 1
ATOM 1200 N N . ILE B 1 25 ? -4.223 -7.258 6.207 1 89.06 25 ILE B N 1
ATOM 1201 C CA . ILE B 1 25 ? -3.857 -8.648 5.973 1 89.06 25 ILE B CA 1
ATOM 1202 C C . ILE B 1 25 ? -2.674 -9.031 6.859 1 89.06 25 ILE B C 1
ATOM 1204 O O . ILE B 1 25 ? -1.63 -8.375 6.824 1 89.06 25 ILE B O 1
ATOM 1208 N N . ILE B 1 26 ? -2.768 -10.102 7.645 1 90.62 26 ILE B N 1
ATOM 1209 C CA . ILE B 1 26 ? -1.723 -10.453 8.602 1 90.62 26 ILE B CA 1
ATOM 1210 C C . ILE B 1 26 ? -1.241 -11.875 8.336 1 90.62 26 ILE B C 1
ATOM 1212 O O . ILE B 1 26 ? -0.475 -12.438 9.125 1 90.62 26 ILE B O 1
ATOM 1216 N N . LYS B 1 27 ? -1.628 -12.5 7.332 1 91.56 27 LYS B N 1
ATOM 1217 C CA . LYS B 1 27 ? -1.295 -13.891 7.027 1 91.56 27 LYS B CA 1
ATOM 1218 C C . LYS B 1 27 ? -0.309 -13.977 5.867 1 91.56 27 LYS B C 1
ATOM 1220 O O . LYS B 1 27 ? 0.073 -12.953 5.293 1 91.56 27 LYS B O 1
ATOM 1225 N N . ILE B 1 28 ? 0.077 -15.234 5.648 1 92.94 28 ILE B N 1
ATOM 1226 C CA . ILE B 1 28 ? 0.897 -15.516 4.477 1 92.94 28 ILE B CA 1
ATOM 1227 C C . ILE B 1 28 ? 0 -15.719 3.256 1 92.94 28 ILE B C 1
ATOM 1229 O O . ILE B 1 28 ? -0.889 -16.578 3.268 1 92.94 28 ILE B O 1
ATOM 1233 N N . ARG B 1 29 ? 0.288 -14.891 2.25 1 92.06 29 ARG B N 1
ATOM 1234 C CA . ARG B 1 29 ? -0.556 -14.945 1.062 1 92.06 29 ARG B CA 1
ATOM 1235 C C . ARG B 1 29 ? 0.275 -14.789 -0.208 1 92.06 29 ARG B C 1
ATOM 1237 O O . ARG B 1 29 ? 1.331 -14.156 -0.191 1 92.06 29 ARG B O 1
ATOM 1244 N N . PRO B 1 30 ? -0.282 -15.422 -1.293 1 93.75 30 PRO B N 1
ATOM 1245 C CA . PRO B 1 30 ? 0.308 -15.023 -2.572 1 93.75 30 PRO B CA 1
ATOM 1246 C C . PRO B 1 30 ? 0.043 -13.562 -2.912 1 93.75 30 PRO B C 1
ATOM 1248 O O . PRO B 1 30 ? -1.003 -13.016 -2.545 1 93.75 30 PRO B O 1
ATOM 1251 N N . VAL B 1 31 ? 0.992 -13.008 -3.613 1 96.25 31 VAL B N 1
ATOM 1252 C CA . VAL B 1 31 ? 0.842 -11.617 -4.031 1 96.25 31 VAL B CA 1
ATOM 1253 C C . VAL B 1 31 ? 1.32 -11.453 -5.473 1 96.25 31 VAL B C 1
ATOM 1255 O O . VAL B 1 31 ? 2.035 -12.312 -5.996 1 96.25 31 VAL B O 1
ATOM 1258 N N . ILE B 1 32 ? 0.897 -10.367 -6.039 1 96.56 32 ILE B N 1
ATOM 1259 C CA . ILE B 1 32 ? 1.396 -9.93 -7.34 1 96.56 32 ILE B CA 1
ATOM 1260 C C . ILE B 1 32 ? 2.264 -8.688 -7.164 1 96.56 32 ILE B C 1
ATOM 1262 O O . ILE B 1 32 ? 1.853 -7.719 -6.516 1 96.56 32 ILE B O 1
ATOM 1266 N N . VAL B 1 33 ? 3.416 -8.727 -7.723 1 97.81 33 VAL B N 1
ATOM 1267 C CA . VAL B 1 33 ? 4.25 -7.523 -7.75 1 97.81 33 VAL B CA 1
ATOM 1268 C C . VAL B 1 33 ? 3.754 -6.578 -8.844 1 97.81 33 VAL B C 1
ATOM 1270 O O . VAL B 1 33 ? 3.775 -6.918 -10.023 1 97.81 33 VAL B O 1
ATOM 1273 N N . ILE B 1 34 ? 3.4 -5.363 -8.445 1 97.44 34 ILE B N 1
ATOM 1274 C CA . ILE B 1 34 ? 2.848 -4.477 -9.461 1 97.44 34 ILE B CA 1
ATOM 1275 C C . ILE B 1 34 ? 3.863 -3.389 -9.805 1 97.44 34 ILE B C 1
ATOM 1277 O O . ILE B 1 34 ? 3.756 -2.738 -10.844 1 97.44 34 ILE B O 1
ATOM 1281 N N . ARG B 1 35 ? 4.805 -3.18 -8.914 1 97.38 35 ARG B N 1
ATOM 1282 C CA . ARG B 1 35 ? 5.762 -2.113 -9.188 1 97.38 35 ARG B CA 1
ATOM 1283 C C . ARG B 1 35 ? 7.055 -2.326 -8.398 1 97.38 35 ARG B C 1
ATOM 1285 O O . ARG B 1 35 ? 7.02 -2.615 -7.203 1 97.38 35 ARG B O 1
ATOM 1292 N N . LYS B 1 36 ? 8.141 -2.227 -9.086 1 96.75 36 LYS B N 1
ATOM 1293 C CA . LYS B 1 36 ? 9.445 -2.154 -8.438 1 96.75 36 LYS B CA 1
ATOM 1294 C C . LYS B 1 36 ? 9.703 -0.766 -7.855 1 96.75 36 LYS B C 1
ATOM 1296 O O . LYS B 1 36 ? 9.391 0.243 -8.492 1 96.75 36 LYS B O 1
ATOM 1301 N N . HIS B 1 37 ? 10.211 -0.779 -6.672 1 93.94 37 HIS B N 1
ATOM 1302 C CA . HIS B 1 37 ? 10.594 0.516 -6.125 1 93.94 37 HIS B CA 1
ATOM 1303 C C . HIS B 1 37 ? 11.836 1.06 -6.82 1 93.94 37 HIS B C 1
ATOM 1305 O O . HIS B 1 37 ? 12.859 0.374 -6.898 1 93.94 37 HIS B O 1
ATOM 1311 N N . ARG B 1 38 ? 11.797 2.203 -7.246 1 88.81 38 ARG B N 1
ATOM 1312 C CA . ARG B 1 38 ? 12.812 2.74 -8.141 1 88.81 38 ARG B CA 1
ATOM 1313 C C . ARG B 1 38 ? 14.086 3.084 -7.371 1 88.81 38 ARG B C 1
ATOM 1315 O O . ARG B 1 38 ? 15.195 2.895 -7.879 1 88.81 38 ARG B O 1
ATOM 1322 N N . THR B 1 39 ? 13.969 3.559 -6.195 1 87.94 39 THR B N 1
ATOM 1323 C CA . THR B 1 39 ? 15.125 4.098 -5.492 1 87.94 39 THR B CA 1
ATOM 1324 C C . THR B 1 39 ? 15.562 3.162 -4.367 1 87.94 39 THR B C 1
ATOM 1326 O O . THR B 1 39 ? 16.625 3.355 -3.766 1 87.94 39 THR B O 1
ATOM 1329 N N . ASN B 1 40 ? 14.766 2.209 -3.992 1 91.12 40 ASN B N 1
ATOM 1330 C CA . ASN B 1 40 ? 15.102 1.217 -2.979 1 91.12 40 ASN B CA 1
ATOM 1331 C C . ASN B 1 40 ? 14.922 -0.205 -3.504 1 91.12 40 ASN B C 1
ATOM 1333 O O . ASN B 1 40 ? 13.797 -0.708 -3.57 1 91.12 40 ASN B O 1
ATOM 1337 N N . LYS B 1 41 ? 15.961 -0.879 -3.668 1 93.38 41 LYS B N 1
ATOM 1338 C CA . LYS B 1 41 ? 15.961 -2.184 -4.324 1 93.38 41 LYS B CA 1
ATOM 1339 C C . LYS B 1 41 ? 15.391 -3.26 -3.406 1 93.38 41 LYS B C 1
ATOM 1341 O O . LYS B 1 41 ? 15.156 -4.391 -3.836 1 93.38 41 LYS B O 1
ATOM 1346 N N . LEU B 1 42 ? 15.172 -2.955 -2.207 1 94.88 42 LEU B N 1
ATOM 1347 C CA . LEU B 1 42 ? 14.688 -3.939 -1.244 1 94.88 42 LEU B CA 1
ATOM 1348 C C . LEU B 1 42 ? 13.188 -3.789 -1.013 1 94.88 42 LEU B C 1
ATOM 1350 O O . LEU B 1 42 ? 12.625 -4.438 -0.128 1 94.88 42 LEU B O 1
ATOM 1354 N N . LEU B 1 43 ? 12.57 -2.955 -1.823 1 95.88 43 LEU B N 1
ATOM 1355 C CA . LEU B 1 43 ? 11.133 -2.721 -1.685 1 95.88 43 LEU B CA 1
ATOM 1356 C C . LEU B 1 43 ? 10.406 -2.984 -3 1 95.88 43 LEU B C 1
ATOM 1358 O O . LEU B 1 43 ? 10.938 -2.689 -4.074 1 95.88 43 LEU B O 1
ATOM 1362 N N . VAL B 1 44 ? 9.188 -3.471 -2.893 1 97.62 44 VAL B N 1
ATOM 1363 C CA . VAL B 1 44 ? 8.273 -3.582 -4.023 1 97.62 44 VAL B CA 1
ATOM 1364 C C . VAL B 1 44 ? 6.844 -3.287 -3.568 1 97.62 44 VAL B C 1
ATOM 1366 O O . VAL B 1 44 ? 6.531 -3.393 -2.379 1 97.62 44 VAL B O 1
ATOM 1369 N N . THR B 1 45 ? 6.043 -2.893 -4.469 1 98.12 45 THR B N 1
ATOM 1370 C CA . THR B 1 45 ? 4.617 -2.715 -4.195 1 98.12 45 THR B CA 1
ATOM 1371 C C . THR B 1 45 ? 3.818 -3.908 -4.711 1 98.12 45 THR B C 1
ATOM 1373 O O . THR B 1 45 ? 4.023 -4.359 -5.84 1 98.12 45 THR B O 1
ATOM 1376 N N . VAL B 1 46 ? 2.865 -4.391 -3.875 1 98.06 46 VAL B N 1
ATOM 1377 C CA . VAL B 1 46 ? 2.207 -5.648 -4.207 1 98.06 46 VAL B CA 1
ATOM 1378 C C . VAL B 1 46 ? 0.701 -5.516 -4 1 98.06 46 VAL B C 1
ATOM 1380 O O . VAL B 1 46 ? 0.239 -4.586 -3.338 1 98.06 46 VAL B O 1
ATOM 1383 N N . VAL B 1 47 ? 0.001 -6.477 -4.605 1 96.94 47 VAL B N 1
ATOM 1384 C CA . VAL B 1 47 ? -1.415 -6.734 -4.367 1 96.94 47 VAL B CA 1
ATOM 1385 C C . VAL B 1 47 ? -1.612 -8.195 -3.959 1 96.94 47 VAL B C 1
ATOM 1387 O O . VAL B 1 47 ? -1.092 -9.102 -4.609 1 96.94 47 VAL B O 1
ATOM 1390 N N . PRO B 1 48 ? -2.369 -8.391 -2.887 1 95.19 48 PRO B N 1
ATOM 1391 C CA . PRO B 1 48 ? -2.555 -9.773 -2.441 1 95.19 48 PRO B CA 1
ATOM 1392 C C . PRO B 1 48 ? -3.598 -10.523 -3.268 1 95.19 48 PRO B C 1
ATOM 1394 O O . PRO B 1 48 ? -4.465 -9.898 -3.889 1 95.19 48 PRO B O 1
ATOM 1397 N N . LEU B 1 49 ? -3.48 -11.812 -3.236 1 92.81 49 LEU B N 1
ATOM 1398 C CA . LEU B 1 49 ? -4.441 -12.727 -3.855 1 92.81 49 LEU B CA 1
ATOM 1399 C C . LEU B 1 49 ? -5.223 -13.492 -2.797 1 92.81 49 LEU B C 1
ATOM 1401 O O . LEU B 1 49 ? -4.668 -13.859 -1.757 1 92.81 49 LEU B O 1
ATOM 1405 N N . SER B 1 50 ? -6.438 -13.664 -3.098 1 87.81 50 SER B N 1
ATOM 1406 C CA . SER B 1 50 ? -7.309 -14.453 -2.236 1 87.81 50 SER B CA 1
ATOM 1407 C C . SER B 1 50 ? -7.973 -15.586 -3.012 1 87.81 50 SER B C 1
ATOM 1409 O O . SER B 1 50 ? -8.273 -15.438 -4.199 1 87.81 50 SER B O 1
ATOM 1411 N N . THR B 1 51 ? -8.125 -16.703 -2.326 1 83.25 51 THR B N 1
ATOM 1412 C CA . THR B 1 51 ? -8.844 -17.797 -2.957 1 83.25 51 THR B CA 1
ATOM 1413 C C . THR B 1 51 ? -10.344 -17.688 -2.691 1 83.25 51 THR B C 1
ATOM 1415 O O . THR B 1 51 ? -11.141 -18.438 -3.254 1 83.25 51 THR B O 1
ATOM 1418 N N . THR B 1 52 ? -10.672 -16.812 -1.808 1 79.25 52 THR B N 1
ATOM 1419 C CA . THR B 1 52 ? -12.078 -16.609 -1.496 1 79.25 52 THR B CA 1
ATOM 1420 C C . THR B 1 52 ? -12.672 -15.492 -2.359 1 79.25 52 THR B C 1
ATOM 1422 O O . THR B 1 52 ? -12.102 -14.398 -2.447 1 79.25 52 THR B O 1
ATOM 1425 N N . ALA B 1 53 ? -13.75 -15.852 -2.963 1 77.25 53 ALA B N 1
ATOM 1426 C CA . ALA B 1 53 ? -14.445 -14.859 -3.781 1 77.25 53 ALA B CA 1
ATOM 1427 C C . ALA B 1 53 ? -14.977 -13.719 -2.92 1 77.25 53 ALA B C 1
ATOM 1429 O O . ALA B 1 53 ? -15.453 -13.945 -1.804 1 77.25 53 ALA B O 1
ATOM 1430 N N . PRO B 1 54 ? -14.867 -12.523 -3.436 1 75.94 54 PRO B N 1
ATOM 1431 C CA . PRO B 1 54 ? -15.438 -11.398 -2.688 1 75.94 54 PRO B CA 1
ATOM 1432 C C . PRO B 1 54 ? -16.953 -11.508 -2.523 1 75.94 54 PRO B C 1
ATOM 1434 O O . PRO B 1 54 ? -17.625 -12.055 -3.395 1 75.94 54 PRO B O 1
ATOM 1437 N N . GLN B 1 55 ? -17.312 -11.086 -1.372 1 73.69 55 GLN B N 1
ATOM 1438 C CA . GLN B 1 55 ? -18.75 -11.109 -1.14 1 73.69 55 GLN B CA 1
ATOM 1439 C C . GLN B 1 55 ? -19.484 -10.289 -2.197 1 73.69 55 GLN B C 1
ATOM 1441 O O . GLN B 1 55 ? -20.531 -10.711 -2.691 1 73.69 55 GLN B O 1
ATOM 1446 N N . THR B 1 56 ? -18.953 -9.086 -2.502 1 74.81 56 THR B N 1
ATOM 1447 C CA . THR B 1 56 ? -19.453 -8.227 -3.57 1 74.81 56 THR B CA 1
ATOM 1448 C C . THR B 1 56 ? -18.375 -8.008 -4.633 1 74.81 56 THR B C 1
ATOM 1450 O O . THR B 1 56 ? -17.297 -7.5 -4.328 1 74.81 56 THR B O 1
ATOM 1453 N N . ILE B 1 57 ? -18.688 -8.547 -5.754 1 71.25 57 ILE B N 1
ATOM 1454 C CA . ILE B 1 57 ? -17.734 -8.383 -6.844 1 71.25 57 ILE B CA 1
ATOM 1455 C C . ILE B 1 57 ? -17.781 -6.949 -7.355 1 71.25 57 ILE B C 1
ATOM 1457 O O . ILE B 1 57 ? -18.812 -6.469 -7.816 1 71.25 57 ILE B O 1
ATOM 1461 N N . LEU B 1 58 ? -16.75 -6.305 -7.152 1 76.94 58 LEU B N 1
ATOM 1462 C CA . LEU B 1 58 ? -16.594 -4.941 -7.656 1 76.94 58 LEU B CA 1
ATOM 1463 C C . LEU B 1 58 ? -15.742 -4.918 -8.914 1 76.94 58 LEU B C 1
ATOM 1465 O O . LEU B 1 58 ? -15.164 -5.938 -9.297 1 76.94 58 LEU B O 1
ATOM 1469 N N . ASP B 1 59 ? -15.68 -3.777 -9.523 1 74.56 59 ASP B N 1
ATOM 1470 C CA . ASP B 1 59 ? -14.984 -3.613 -10.797 1 74.56 59 ASP B CA 1
ATOM 1471 C C . ASP B 1 59 ? -13.492 -3.877 -10.648 1 74.56 59 ASP B C 1
ATOM 1473 O O . ASP B 1 59 ? -12.812 -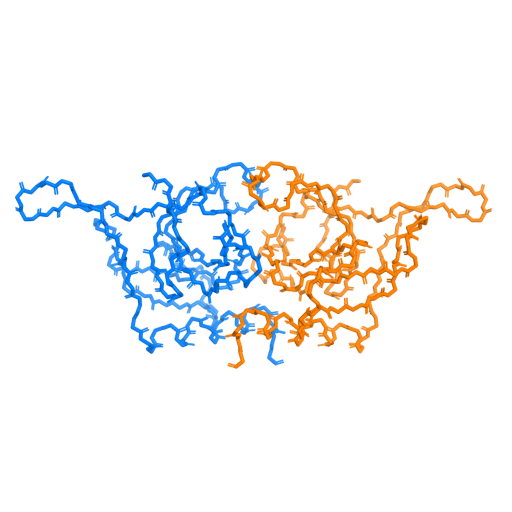4.238 -11.617 1 74.56 59 ASP B O 1
ATOM 1477 N N . HIS B 1 60 ? -13.078 -3.877 -9.375 1 77.44 60 HIS B N 1
ATOM 1478 C CA . HIS B 1 60 ? -11.633 -3.977 -9.211 1 77.44 60 HIS B CA 1
ATOM 1479 C C . HIS B 1 60 ? -11.227 -5.367 -8.742 1 77.44 60 HIS B C 1
ATOM 1481 O O . HIS B 1 60 ? -10.047 -5.621 -8.484 1 77.44 60 HIS B O 1
ATOM 1487 N N . HIS B 1 61 ? -12.242 -6.234 -8.641 1 79.38 61 HIS B N 1
ATOM 1488 C CA . HIS B 1 61 ? -11.922 -7.629 -8.375 1 79.38 61 HIS B CA 1
ATOM 1489 C C . HIS B 1 61 ? -11.609 -8.383 -9.664 1 79.38 61 HIS B C 1
ATOM 1491 O O . HIS B 1 61 ? -12.438 -8.422 -10.578 1 79.38 61 HIS B O 1
ATOM 1497 N N . LEU B 1 62 ? -10.453 -8.836 -9.742 1 85.88 62 LEU B N 1
ATOM 1498 C CA . LEU B 1 62 ? -10.047 -9.57 -10.93 1 85.88 62 LEU B CA 1
ATOM 1499 C C . LEU B 1 62 ? -9.828 -11.039 -10.617 1 85.88 62 LEU B C 1
ATOM 1501 O O . LEU B 1 62 ? -9.062 -11.383 -9.711 1 85.88 62 LEU B O 1
ATOM 1505 N N . GLN B 1 63 ? -10.508 -11.836 -11.352 1 84.19 63 GLN B N 1
ATOM 1506 C CA . GLN B 1 63 ? -10.336 -13.281 -11.234 1 84.19 63 GLN B CA 1
ATOM 1507 C C . GLN B 1 63 ? -9.148 -13.766 -12.062 1 84.19 63 GLN B C 1
ATOM 1509 O O . GLN B 1 63 ? -8.977 -13.344 -13.211 1 84.19 63 GLN B O 1
ATOM 1514 N N . LEU B 1 64 ? -8.336 -14.531 -11.414 1 86.5 64 LEU B N 1
ATOM 1515 C CA . LEU B 1 64 ? -7.172 -15.102 -12.086 1 86.5 64 LEU B CA 1
ATOM 1516 C C . LEU B 1 64 ? -7.082 -16.609 -11.828 1 86.5 64 LEU B C 1
ATOM 1518 O O . LEU B 1 64 ? -7.738 -17.125 -10.922 1 86.5 64 LEU B O 1
ATOM 1522 N N . ASP B 1 65 ? -6.352 -17.203 -12.734 1 81.38 65 ASP B N 1
ATOM 1523 C CA . ASP B 1 65 ? -6.02 -18.594 -12.438 1 81.38 65 ASP B CA 1
ATOM 1524 C C . ASP B 1 65 ? -5.043 -18.703 -11.266 1 81.38 65 ASP B C 1
ATOM 1526 O O . ASP B 1 65 ? -4.125 -17.875 -11.148 1 81.38 65 ASP B O 1
ATOM 1530 N N . SER B 1 66 ? -5.391 -19.641 -10.391 1 75.62 66 SER B N 1
ATOM 1531 C CA . SER B 1 66 ? -4.508 -19.812 -9.234 1 75.62 66 SER B CA 1
ATOM 1532 C C . SER B 1 66 ? -3.18 -20.438 -9.648 1 75.62 66 SER B C 1
ATOM 1534 O O . SER B 1 66 ? -3.15 -21.375 -10.445 1 75.62 66 SER B O 1
ATOM 1536 N N . HIS B 1 67 ? -2.082 -19.781 -9.398 1 68.12 67 HIS B N 1
ATOM 1537 C CA . HIS B 1 67 ? -0.76 -20.344 -9.648 1 68.12 67 HIS B CA 1
ATOM 1538 C C . HIS B 1 67 ? -0.287 -21.188 -8.477 1 68.12 67 HIS B C 1
ATOM 1540 O O . HIS B 1 67 ? 0.859 -21.641 -8.453 1 68.12 67 HIS B O 1
ATOM 1546 N N . LEU B 1 68 ? -1.14 -21.281 -7.531 1 65.44 68 LEU B N 1
ATOM 1547 C CA . LEU B 1 68 ? -0.765 -22.031 -6.34 1 65.44 68 LEU B CA 1
ATOM 1548 C C . LEU B 1 68 ? -1.188 -23.484 -6.461 1 65.44 68 LEU B C 1
ATOM 1550 O O . LEU B 1 68 ? -2.316 -23.781 -6.867 1 65.44 68 LEU B O 1
ATOM 1554 N N . GLN B 1 69 ? -0.212 -24.281 -6.336 1 60.62 69 GLN B N 1
ATOM 1555 C CA . GLN B 1 69 ? -0.518 -25.703 -6.383 1 60.62 69 GLN B CA 1
ATOM 1556 C C . GLN B 1 69 ? -1.417 -26.109 -5.219 1 60.62 69 GLN B C 1
ATOM 1558 O O . GLN B 1 69 ? -1.142 -25.781 -4.066 1 60.62 69 GLN B O 1
ATOM 1563 N N . GLY B 1 70 ? -2.471 -26.828 -5.523 1 61 70 GLY B N 1
ATOM 1564 C CA . GLY B 1 70 ? -3.361 -27.391 -4.516 1 61 70 GLY B CA 1
ATOM 1565 C C . GLY B 1 70 ? -4.473 -26.438 -4.117 1 61 70 GLY B C 1
ATOM 1566 O O . GLY B 1 70 ? -5.344 -26.781 -3.318 1 61 70 GLY B O 1
ATOM 1567 N N . ALA B 1 71 ? -4.277 -25.281 -4.582 1 60.81 71 ALA B N 1
ATOM 1568 C CA . ALA B 1 71 ? -5.316 -24.297 -4.254 1 60.81 71 ALA B CA 1
ATOM 1569 C C . ALA B 1 71 ? -6.43 -24.312 -5.297 1 60.81 71 ALA B C 1
ATOM 1571 O O . ALA B 1 71 ? -6.348 -25.031 -6.293 1 60.81 71 ALA B O 1
ATOM 1572 N N . SER B 1 72 ? -7.504 -23.688 -4.949 1 67.69 72 SER B N 1
ATOM 1573 C CA . SER B 1 72 ? -8.578 -23.484 -5.914 1 67.69 72 SER B CA 1
ATOM 1574 C C . SER B 1 72 ? -8.031 -23.016 -7.258 1 67.69 72 SER B C 1
ATOM 1576 O O . SER B 1 72 ? -7.051 -22.281 -7.312 1 67.69 72 SER B O 1
ATOM 1578 N N . PRO B 1 73 ? -8.57 -23.594 -8.18 1 77.44 73 PRO B N 1
ATOM 1579 C CA . PRO B 1 73 ? -8.117 -23.234 -9.531 1 77.44 73 PRO B CA 1
ATOM 1580 C C . PRO B 1 73 ? -8.25 -21.75 -9.82 1 77.44 73 PRO B C 1
ATOM 1582 O O . PRO B 1 73 ? -7.605 -21.234 -10.742 1 77.44 73 PRO B O 1
ATOM 1585 N N . ILE B 1 74 ? -9.07 -21.109 -8.883 1 84 74 ILE B N 1
ATOM 1586 C CA . ILE B 1 74 ? -9.32 -19.703 -9.148 1 84 74 ILE B CA 1
ATOM 1587 C C . ILE B 1 74 ? -8.891 -18.859 -7.941 1 84 74 ILE B C 1
ATOM 1589 O O . ILE B 1 74 ? -9.039 -19.297 -6.793 1 84 74 ILE B O 1
ATOM 1593 N N . CYS B 1 75 ? -8.367 -17.688 -8.281 1 89.06 75 CYS B N 1
ATOM 1594 C CA . CYS B 1 75 ? -8.055 -16.719 -7.227 1 89.06 75 CYS B CA 1
ATOM 1595 C C . CYS B 1 75 ? -8.477 -15.32 -7.637 1 89.06 75 CYS B C 1
ATOM 1597 O O . CYS B 1 75 ? -8.867 -15.094 -8.781 1 89.06 75 CYS B O 1
ATOM 1599 N N . TRP B 1 76 ? -8.5 -14.516 -6.625 1 89.75 76 TRP B N 1
ATOM 1600 C CA . TRP B 1 76 ? -8.938 -13.133 -6.82 1 89.75 76 TRP B CA 1
ATOM 1601 C C . TRP B 1 76 ? -7.863 -12.156 -6.348 1 89.75 76 TRP B C 1
ATOM 1603 O O . TRP B 1 76 ? -7.348 -12.281 -5.234 1 89.75 76 TRP B O 1
ATOM 1613 N N . ALA B 1 77 ? -7.551 -11.258 -7.254 1 93.25 77 ALA B N 1
ATOM 1614 C CA . ALA B 1 77 ? -6.645 -10.18 -6.859 1 93.25 77 ALA B CA 1
ATOM 1615 C C . ALA B 1 77 ? -7.387 -9.086 -6.094 1 93.25 77 ALA B C 1
ATOM 1617 O O . ALA B 1 77 ? -8.383 -8.555 -6.578 1 93.25 77 ALA B O 1
ATOM 1618 N N . LYS B 1 78 ? -6.945 -8.82 -4.906 1 92.44 78 LYS B N 1
ATOM 1619 C CA . LYS B 1 78 ? -7.512 -7.742 -4.105 1 92.44 78 LYS B CA 1
ATOM 1620 C C . LYS B 1 78 ? -6.828 -6.41 -4.414 1 92.44 78 LYS B C 1
ATOM 1622 O O . LYS B 1 78 ? -5.977 -5.953 -3.65 1 92.44 78 LYS B O 1
ATOM 1627 N N . CYS B 1 79 ? -7.305 -5.73 -5.414 1 95 79 CYS B N 1
ATOM 1628 C CA . CYS B 1 79 ? -6.621 -4.578 -5.992 1 95 79 CYS B CA 1
ATOM 1629 C C . CYS B 1 79 ? -6.848 -3.33 -5.148 1 95 79 CYS B C 1
ATOM 1631 O O . CYS B 1 79 ? -6.207 -2.301 -5.371 1 95 79 CYS B O 1
ATOM 1633 N N . ASP B 1 80 ? -7.691 -3.402 -4.164 1 94.56 80 ASP B N 1
ATOM 1634 C CA . ASP B 1 80 ? -7.938 -2.275 -3.27 1 94.56 80 ASP B CA 1
ATOM 1635 C C . ASP B 1 80 ? -7.059 -2.361 -2.023 1 94.56 80 ASP B C 1
ATOM 1637 O O . ASP B 1 80 ? -7.078 -1.461 -1.181 1 94.56 80 ASP B O 1
ATOM 1641 N N . ILE B 1 81 ? -6.367 -3.418 -1.879 1 95.19 81 ILE B N 1
ATOM 1642 C CA . ILE B 1 81 ? -5.402 -3.566 -0.794 1 95.19 81 ILE B CA 1
ATOM 1643 C C . ILE B 1 81 ? -3.986 -3.58 -1.363 1 95.19 81 ILE B C 1
ATOM 1645 O O . ILE B 1 81 ? -3.469 -4.637 -1.732 1 95.19 81 ILE B O 1
ATOM 1649 N N . VAL B 1 82 ? -3.393 -2.455 -1.401 1 97.06 82 VAL B N 1
ATOM 1650 C CA . VAL B 1 82 ? -2.045 -2.273 -1.932 1 97.06 82 VAL B CA 1
ATOM 1651 C C . VAL B 1 82 ? -1.063 -2.045 -0.784 1 97.06 82 VAL B C 1
ATOM 1653 O O . VAL B 1 82 ? -1.386 -1.356 0.188 1 97.06 82 VAL B O 1
ATOM 1656 N N . ALA B 1 83 ? 0.137 -2.582 -0.966 1 97.44 83 ALA B N 1
ATOM 1657 C CA . ALA B 1 83 ? 1.152 -2.387 0.065 1 97.44 83 ALA B CA 1
ATOM 1658 C C . ALA B 1 83 ? 2.553 -2.373 -0.54 1 97.44 83 ALA B C 1
ATOM 1660 O O . ALA B 1 83 ? 2.857 -3.166 -1.434 1 97.44 83 ALA B O 1
ATOM 1661 N N . THR B 1 84 ? 3.357 -1.492 -0.092 1 97.25 84 THR B N 1
ATOM 1662 C CA . THR B 1 84 ? 4.785 -1.548 -0.375 1 97.25 84 THR B CA 1
ATOM 1663 C C . THR B 1 84 ? 5.52 -2.34 0.704 1 97.25 84 THR B C 1
ATOM 1665 O O . THR B 1 84 ? 5.555 -1.93 1.866 1 97.25 84 THR B O 1
ATOM 1668 N N . VAL B 1 85 ? 6.184 -3.43 0.292 1 96.88 85 VAL B N 1
ATOM 1669 C CA . VAL B 1 85 ? 6.688 -4.367 1.287 1 96.88 85 VAL B CA 1
ATOM 1670 C C . VAL B 1 85 ? 8.18 -4.617 1.054 1 96.88 85 VAL B C 1
ATOM 1672 O O . VAL B 1 85 ? 8.68 -4.418 -0.055 1 96.88 85 VAL B O 1
ATOM 1675 N N . SER B 1 86 ? 8.758 -5.078 2.119 1 96.38 86 SER B N 1
ATOM 1676 C CA . SER B 1 86 ? 10.164 -5.477 2.068 1 96.38 86 SER B CA 1
ATOM 1677 C C . SER B 1 86 ? 10.336 -6.789 1.307 1 96.38 86 SER B C 1
ATOM 1679 O O . SER B 1 86 ? 9.531 -7.711 1.459 1 96.38 86 SER B O 1
ATOM 1681 N N . LEU B 1 87 ? 11.445 -6.871 0.615 1 95.88 87 LEU B N 1
ATOM 1682 C CA . LEU B 1 87 ? 11.781 -8.133 -0.03 1 95.88 87 LEU B CA 1
ATOM 1683 C C . LEU B 1 87 ? 11.914 -9.25 1.001 1 95.88 87 LEU B C 1
ATOM 1685 O O . LEU B 1 87 ? 11.672 -10.422 0.689 1 95.88 87 LEU B O 1
ATOM 1689 N N . GLY B 1 88 ? 12.258 -8.867 2.15 1 94.56 88 GLY B N 1
ATOM 1690 C CA . GLY B 1 88 ? 12.422 -9.844 3.213 1 94.56 88 GLY B CA 1
ATOM 1691 C C . GLY B 1 88 ? 11.156 -10.617 3.516 1 94.56 88 GLY B C 1
ATOM 1692 O O . GLY B 1 88 ? 11.211 -11.703 4.102 1 94.56 88 GLY B O 1
ATOM 1693 N N . ARG B 1 89 ? 10.039 -10.109 3.123 1 95.19 89 ARG B N 1
ATOM 1694 C CA . ARG B 1 89 ? 8.758 -10.758 3.365 1 95.19 89 ARG B CA 1
ATOM 1695 C C . ARG B 1 89 ? 8.406 -11.719 2.232 1 95.19 89 ARG B C 1
ATOM 1697 O O . ARG B 1 89 ? 7.457 -12.492 2.34 1 95.19 89 ARG B O 1
ATOM 1704 N N . LEU B 1 90 ? 9.109 -11.625 1.169 1 95.25 90 LEU B N 1
ATOM 1705 C CA . LEU B 1 90 ? 8.711 -12.344 -0.04 1 95.25 90 LEU B CA 1
ATOM 1706 C C . LEU B 1 90 ? 9.477 -13.656 -0.171 1 95.25 90 LEU B C 1
ATOM 1708 O O . LEU B 1 90 ? 10.656 -13.727 0.187 1 95.25 90 LEU B O 1
ATOM 1712 N N . ASP B 1 91 ? 8.789 -14.594 -0.71 1 93.5 91 ASP B N 1
ATOM 1713 C CA . ASP B 1 91 ? 9.367 -15.898 -0.996 1 93.5 91 ASP B CA 1
ATOM 1714 C C . ASP B 1 91 ? 8.789 -16.484 -2.281 1 93.5 91 ASP B C 1
ATOM 1716 O O . ASP B 1 91 ? 7.727 -16.078 -2.738 1 93.5 91 ASP B O 1
ATOM 1720 N N . ARG B 1 92 ? 9.508 -17.406 -2.789 1 92.31 92 ARG B N 1
ATOM 1721 C CA . ARG B 1 92 ? 9.031 -18.109 -3.973 1 92.31 92 ARG B CA 1
ATOM 1722 C C . ARG B 1 92 ? 7.887 -19.062 -3.623 1 92.31 92 ARG B C 1
ATOM 1724 O O . ARG B 1 92 ? 7.723 -19.438 -2.461 1 92.31 92 ARG B O 1
ATOM 1731 N N . ILE B 1 93 ? 7.223 -19.422 -4.66 1 88.69 93 ILE B N 1
ATOM 1732 C CA . ILE B 1 93 ? 6.133 -20.391 -4.48 1 88.69 93 ILE B CA 1
ATOM 1733 C C . ILE B 1 93 ? 6.695 -21.797 -4.43 1 88.69 93 ILE B C 1
ATOM 1735 O O . ILE B 1 93 ? 7.441 -22.219 -5.32 1 88.69 93 ILE B O 1
ATOM 1739 N N . LYS B 1 94 ? 6.285 -22.422 -3.414 1 86.25 94 LYS B N 1
ATOM 1740 C CA . LYS B 1 94 ? 6.707 -23.812 -3.279 1 86.25 94 LYS B CA 1
ATOM 1741 C C . LYS B 1 94 ? 5.816 -24.734 -4.102 1 86.25 94 LYS B C 1
ATOM 1743 O O . LYS B 1 94 ? 4.59 -24.625 -4.055 1 86.25 94 LYS B O 1
ATOM 1748 N N . SER B 1 95 ? 6.449 -25.547 -4.879 1 82.5 95 SER B N 1
ATOM 1749 C CA . SER B 1 95 ? 5.734 -26.547 -5.66 1 82.5 95 SER B CA 1
ATOM 1750 C C . SER B 1 95 ? 6.492 -27.875 -5.695 1 82.5 95 SER B C 1
ATOM 1752 O O . SER B 1 95 ? 7.582 -27.984 -5.129 1 82.5 95 SER B O 1
ATOM 1754 N N . LYS B 1 96 ? 5.797 -28.906 -6.043 1 82.38 96 LYS B N 1
ATOM 1755 C CA . LYS B 1 96 ? 6.414 -30.219 -6.227 1 82.38 96 LYS B CA 1
ATOM 1756 C C . LYS B 1 96 ? 6.523 -30.562 -7.707 1 82.38 96 LYS B C 1
ATOM 1758 O O . LYS B 1 96 ? 5.582 -30.359 -8.477 1 82.38 96 LYS B O 1
ATOM 1763 N N . ASP B 1 97 ? 7.73 -31.062 -8.094 1 81.81 97 ASP B N 1
ATOM 1764 C CA . ASP B 1 97 ? 7.891 -31.469 -9.484 1 81.81 97 ASP B CA 1
ATOM 1765 C C . ASP B 1 97 ? 7.285 -32.844 -9.727 1 81.81 97 ASP B C 1
ATOM 1767 O O . ASP B 1 97 ? 6.637 -33.406 -8.836 1 81.81 97 ASP B O 1
ATOM 1771 N N . ARG B 1 98 ? 7.371 -33.375 -10.883 1 83.88 98 ARG B N 1
ATOM 1772 C CA . ARG B 1 98 ? 6.762 -34.625 -11.289 1 83.88 98 ARG B CA 1
ATOM 1773 C C . ARG B 1 98 ? 7.289 -35.781 -10.445 1 83.88 98 ARG B C 1
ATOM 1775 O O . ARG B 1 98 ? 6.629 -36.812 -10.32 1 83.88 98 ARG B O 1
ATOM 1782 N N . HIS B 1 99 ? 8.383 -35.719 -9.859 1 90.5 99 HIS B N 1
ATOM 1783 C CA . HIS B 1 99 ? 9.016 -36.75 -9.047 1 90.5 99 HIS B CA 1
ATOM 1784 C C . HIS B 1 99 ? 8.781 -36.5 -7.562 1 90.5 99 HIS B C 1
ATOM 1786 O O . HIS B 1 99 ? 9.305 -37.25 -6.719 1 90.5 99 HIS B O 1
ATOM 1792 N N . GLY B 1 100 ? 8.023 -35.438 -7.215 1 84.69 100 GLY B N 1
ATOM 1793 C CA . GLY B 1 100 ? 7.672 -35.156 -5.836 1 84.69 100 GLY B CA 1
ATOM 1794 C C . GLY B 1 100 ? 8.688 -34.281 -5.125 1 84.69 100 GLY B C 1
ATOM 1795 O O . GLY B 1 100 ? 8.578 -34.062 -3.922 1 84.69 100 GLY B O 1
ATOM 1796 N N . LYS B 1 101 ? 9.672 -33.938 -5.93 1 87.44 101 LYS B N 1
ATOM 1797 C CA . LYS B 1 101 ? 10.711 -33.094 -5.344 1 87.44 101 LYS B CA 1
ATOM 1798 C C . LYS B 1 101 ? 10.234 -31.641 -5.215 1 87.44 101 LYS B C 1
ATOM 1800 O O . LYS B 1 101 ? 9.625 -31.094 -6.141 1 87.44 101 LYS B O 1
ATOM 1805 N N . ARG B 1 102 ? 10.547 -31.016 -4.09 1 86.19 102 ARG B N 1
ATOM 1806 C CA . ARG B 1 102 ? 10.156 -29.625 -3.826 1 86.19 102 ARG B CA 1
ATOM 1807 C C . ARG B 1 102 ? 10.891 -28.672 -4.75 1 86.19 102 ARG B C 1
ATOM 1809 O O . ARG B 1 102 ? 12.109 -28.75 -4.891 1 86.19 102 ARG B O 1
ATOM 1816 N N . THR B 1 103 ? 10.07 -27.875 -5.441 1 85.75 103 THR B N 1
ATOM 1817 C CA . THR B 1 103 ? 10.633 -26.828 -6.301 1 85.75 103 THR B CA 1
ATOM 1818 C C . THR B 1 103 ? 10.07 -25.453 -5.934 1 85.75 103 THR B C 1
ATOM 1820 O O . THR B 1 103 ? 9 -25.359 -5.332 1 85.75 103 THR B O 1
ATOM 1823 N N . TYR B 1 104 ? 10.859 -24.469 -6.145 1 85.38 104 TYR B N 1
ATOM 1824 C CA . TYR B 1 104 ? 10.492 -23.078 -5.902 1 85.38 104 TYR B CA 1
ATOM 1825 C C . TYR B 1 104 ? 10.461 -22.297 -7.203 1 85.38 104 TYR B C 1
ATOM 1827 O O . TYR B 1 104 ? 11.422 -22.312 -7.977 1 85.38 104 TYR B O 1
ATOM 1835 N N . LYS B 1 105 ? 9.289 -21.781 -7.363 1 86.31 105 LYS B N 1
ATOM 1836 C CA . LYS B 1 105 ? 9.141 -21.047 -8.617 1 86.31 105 LYS B CA 1
ATOM 1837 C C . LYS B 1 105 ? 8.461 -19.688 -8.383 1 86.31 105 LYS B C 1
ATOM 1839 O O . LYS B 1 105 ? 7.746 -19.516 -7.398 1 86.31 105 LYS B O 1
ATOM 1844 N N . ILE B 1 106 ? 8.75 -18.781 -9.305 1 89.19 106 ILE B N 1
ATOM 1845 C CA . ILE B 1 106 ? 8.039 -17.516 -9.406 1 89.19 106 ILE B CA 1
ATOM 1846 C C . ILE B 1 106 ? 7.117 -17.531 -10.625 1 89.19 106 ILE B C 1
ATOM 1848 O O . ILE B 1 106 ? 7.578 -17.703 -11.75 1 89.19 106 ILE B O 1
ATOM 1852 N N . ALA B 1 107 ? 5.891 -17.531 -10.305 1 90.06 107 ALA B N 1
ATOM 1853 C CA . ALA B 1 107 ? 4.938 -17.469 -11.406 1 90.06 107 ALA B CA 1
ATOM 1854 C C . ALA B 1 107 ? 4.844 -16.047 -11.969 1 90.06 107 ALA B C 1
ATOM 1856 O O . ALA B 1 107 ? 5.176 -15.078 -11.289 1 90.06 107 ALA B O 1
ATOM 1857 N N . GLU B 1 108 ? 4.406 -15.992 -13.242 1 92.88 108 GLU B N 1
ATOM 1858 C CA . GLU B 1 108 ? 4.289 -14.695 -13.898 1 92.88 108 GLU B CA 1
ATOM 1859 C C . GLU B 1 108 ? 2.953 -14.562 -14.617 1 92.88 108 GLU B C 1
ATOM 1861 O O . GLU B 1 108 ? 2.5 -15.5 -15.281 1 92.88 108 GLU B O 1
ATOM 1866 N N . LEU B 1 109 ? 2.43 -13.438 -14.484 1 93.56 109 LEU B N 1
ATOM 1867 C CA . LEU B 1 109 ? 1.213 -13.133 -15.234 1 93.56 109 LEU B CA 1
ATOM 1868 C C . LEU B 1 109 ? 1.526 -12.875 -16.703 1 93.56 109 LEU B C 1
ATOM 1870 O O . LEU B 1 109 ? 2.637 -12.461 -17.047 1 93.56 109 LEU B O 1
ATOM 1874 N N . THR B 1 110 ? 0.478 -13.203 -17.516 1 93.12 110 THR B N 1
ATOM 1875 C CA . THR B 1 110 ? 0.596 -12.742 -18.906 1 93.12 110 THR B CA 1
ATOM 1876 C C . THR B 1 110 ? 0.536 -11.219 -18.969 1 93.12 110 THR B C 1
ATOM 1878 O O . THR B 1 110 ? 0.08 -10.57 -18.031 1 93.12 110 THR B O 1
ATOM 1881 N N . SER B 1 111 ? 1.005 -10.695 -20.078 1 94.75 111 SER B N 1
ATOM 1882 C CA . SER B 1 111 ? 0.966 -9.25 -20.266 1 94.75 111 SER B CA 1
ATOM 1883 C C . SER B 1 111 ? -0.458 -8.711 -20.156 1 94.75 111 SER B C 1
ATOM 1885 O O . SER B 1 111 ? -0.687 -7.664 -19.547 1 94.75 111 SER B O 1
ATOM 1887 N N . ASP B 1 112 ? -1.359 -9.43 -20.703 1 93.69 112 ASP B N 1
ATOM 1888 C CA . ASP B 1 112 ? -2.756 -9 -20.672 1 93.69 112 ASP B CA 1
ATOM 1889 C C . ASP B 1 112 ? -3.299 -9.016 -19.25 1 93.69 112 ASP B C 1
ATOM 1891 O O . ASP B 1 112 ? -4.004 -8.094 -18.844 1 93.69 112 ASP B O 1
ATOM 1895 N N . GLN B 1 113 ? -2.996 -10.039 -18.547 1 92.12 113 GLN B N 1
ATOM 1896 C CA . GLN B 1 113 ? -3.439 -10.133 -17.156 1 92.12 113 GLN B CA 1
ATOM 1897 C C . GLN B 1 113 ? -2.85 -9.008 -16.312 1 92.12 113 GLN B C 1
ATOM 1899 O O . GLN B 1 113 ? -3.549 -8.406 -15.5 1 92.12 113 GLN B O 1
ATOM 1904 N N . PHE B 1 114 ? -1.624 -8.727 -16.562 1 95.31 114 PHE B N 1
ATOM 1905 C CA . PHE B 1 114 ? -0.947 -7.699 -15.781 1 95.31 114 PHE B CA 1
ATOM 1906 C C . PHE B 1 114 ? -1.528 -6.324 -16.078 1 95.31 114 PHE B C 1
ATOM 1908 O O . PHE B 1 114 ? -1.706 -5.508 -15.164 1 95.31 114 PHE B O 1
ATOM 1915 N N . LEU B 1 115 ? -1.838 -6.09 -17.312 1 94.69 115 LEU B N 1
ATOM 1916 C CA . LEU B 1 115 ? -2.479 -4.828 -17.688 1 94.69 115 LEU B CA 1
ATOM 1917 C C . LEU B 1 115 ? -3.84 -4.695 -17 1 94.69 115 LEU B C 1
ATOM 1919 O O . LEU B 1 115 ? -4.211 -3.607 -16.562 1 94.69 115 LEU B O 1
ATOM 1923 N N . ALA B 1 116 ? -4.512 -5.777 -16.953 1 93.62 116 ALA B N 1
ATOM 1924 C CA . ALA B 1 116 ? -5.816 -5.777 -16.297 1 93.62 116 ALA B CA 1
ATOM 1925 C C . ALA B 1 116 ? -5.68 -5.484 -14.805 1 93.62 116 ALA B C 1
ATOM 1927 O O . ALA B 1 116 ? -6.496 -4.762 -14.227 1 93.62 116 ALA B O 1
ATOM 1928 N N . ILE B 1 117 ? -4.637 -5.996 -14.203 1 94.62 117 ILE B N 1
ATOM 1929 C CA . ILE B 1 117 ? -4.375 -5.766 -12.781 1 94.62 117 ILE B CA 1
ATOM 1930 C C . ILE B 1 117 ? -4.09 -4.285 -12.547 1 94.62 117 ILE B C 1
ATOM 1932 O O . ILE B 1 117 ? -4.633 -3.686 -11.617 1 94.62 117 ILE B O 1
ATOM 1936 N N . LYS B 1 118 ? -3.248 -3.73 -13.383 1 95.56 118 LYS B N 1
ATOM 1937 C CA . LYS B 1 118 ? -2.906 -2.318 -13.242 1 95.56 118 LYS B CA 1
ATOM 1938 C C . LYS B 1 118 ? -4.148 -1.438 -13.359 1 95.56 118 LYS B C 1
ATOM 1940 O O . LYS B 1 118 ? -4.32 -0.49 -12.594 1 95.56 118 LYS B O 1
ATOM 1945 N N . ALA B 1 119 ? -4.992 -1.768 -14.297 1 94.62 119 ALA B N 1
ATOM 1946 C CA . ALA B 1 119 ? -6.23 -1.017 -14.477 1 94.62 119 ALA B CA 1
ATOM 1947 C C . ALA B 1 119 ? -7.141 -1.151 -13.258 1 94.62 119 ALA B C 1
ATOM 1949 O O . ALA B 1 119 ? -7.766 -0.178 -12.836 1 94.62 119 ALA B O 1
ATOM 1950 N N . ALA B 1 120 ? -7.234 -2.324 -12.75 1 94.19 120 ALA B N 1
ATOM 1951 C CA . ALA B 1 120 ? -8.07 -2.576 -11.578 1 94.19 120 ALA B CA 1
ATOM 1952 C C . ALA B 1 120 ? -7.551 -1.814 -10.367 1 94.19 120 ALA B C 1
ATOM 1954 O O . ALA B 1 120 ? -8.336 -1.249 -9.602 1 94.19 120 ALA B O 1
ATOM 1955 N N . VAL B 1 121 ? -6.242 -1.772 -10.203 1 96 121 VAL B N 1
ATOM 1956 C CA . VAL B 1 121 ? -5.641 -1.041 -9.086 1 96 121 VAL B CA 1
ATOM 1957 C C . VAL B 1 121 ? -5.938 0.45 -9.234 1 96 121 VAL B C 1
ATOM 1959 O O . VAL B 1 121 ? -6.328 1.106 -8.258 1 96 121 VAL B O 1
ATOM 1962 N N . ARG B 1 122 ? -5.766 0.949 -10.414 1 95.44 122 ARG B N 1
ATOM 1963 C CA . ARG B 1 122 ? -6.062 2.354 -10.68 1 95.44 122 ARG B CA 1
ATOM 1964 C C . ARG B 1 122 ? -7.504 2.689 -10.305 1 95.44 122 ARG B C 1
ATOM 1966 O O . ARG B 1 122 ? -7.762 3.705 -9.656 1 95.44 122 ARG B O 1
ATOM 1973 N N . SER B 1 123 ? -8.367 1.875 -10.68 1 93.62 123 SER B N 1
ATOM 1974 C CA . SER B 1 123 ? -9.781 2.084 -10.406 1 93.62 123 SER B CA 1
ATOM 1975 C C . SER B 1 123 ? -10.078 1.97 -8.914 1 93.62 123 SER B C 1
ATOM 1977 O O . SER B 1 123 ? -10.781 2.812 -8.344 1 93.62 123 SER B O 1
ATOM 1979 N N . ALA B 1 124 ? -9.531 0.973 -8.305 1 94 124 ALA B N 1
ATOM 1980 C CA . ALA B 1 124 ? -9.797 0.703 -6.895 1 94 124 ALA B CA 1
ATOM 1981 C C . ALA B 1 124 ? -9.305 1.852 -6.016 1 94 124 ALA B C 1
ATOM 1983 O O . ALA B 1 124 ? -9.93 2.178 -5.004 1 94 124 ALA B O 1
ATOM 1984 N N . LEU B 1 125 ? -8.188 2.467 -6.414 1 95.31 125 LEU B N 1
ATOM 1985 C CA . LEU B 1 125 ? -7.594 3.529 -5.613 1 95.31 125 LEU B CA 1
ATOM 1986 C C . LEU B 1 125 ? -8.102 4.895 -6.055 1 95.31 125 LEU B C 1
ATOM 1988 O O . LEU B 1 125 ? -7.688 5.926 -5.516 1 95.31 125 LEU B O 1
ATOM 1992 N N . GLY B 1 126 ? -8.945 4.902 -7.016 1 93.81 126 GLY B N 1
ATOM 1993 C CA . GLY B 1 126 ? -9.492 6.164 -7.484 1 93.81 126 GLY B CA 1
ATOM 1994 C C . GLY B 1 126 ? -8.469 7.055 -8.156 1 93.81 126 GLY B C 1
ATOM 1995 O O . GLY B 1 126 ? -8.445 8.266 -7.938 1 93.81 126 GLY B O 1
ATOM 1996 N N . LEU B 1 127 ? -7.562 6.438 -8.82 1 92.5 127 LEU B N 1
ATOM 1997 C CA . LEU B 1 127 ? -6.496 7.172 -9.492 1 92.5 127 LEU B CA 1
ATOM 1998 C C . LEU B 1 127 ? -6.832 7.387 -10.961 1 92.5 127 LEU B C 1
ATOM 2000 O O . LEU B 1 127 ? -5.938 7.566 -11.789 1 92.5 127 LEU B O 1
ATOM 2004 N N . ARG B 1 128 ? -8.094 7.461 -11.344 1 76.88 128 ARG B N 1
ATOM 2005 C CA . ARG B 1 128 ? -8.5 7.641 -12.734 1 76.88 128 ARG B CA 1
ATOM 2006 C C . ARG B 1 128 ? -8.188 9.055 -13.211 1 76.88 128 ARG B C 1
ATOM 2008 O O . ARG B 1 128 ? -8.156 9.992 -12.422 1 76.88 128 ARG B O 1
#

Nearest PDB structures (foldseek):
  5dlo-assembly1_A  TM=8.434E-01  e=6.581E-07  Staphylococcus aureus
  9g48-assembly1_B  TM=8.196E-01  e=4.980E-06  Staphylococcus aureus
  4me7-assembly1_C  TM=7.565E-01  e=1.317E-06  Bacillus subtilis subsp. subtilis str. 168
  4me7-assembly1_D  TM=7.906E-01  e=6.649E-06  Bacillus subtilis subsp. subtilis str. 168
  9g2g-assembly1_B  TM=8.179E-01  e=2.990E-05  Staphylococcus aureus

Organism: NCBI:txid2745518

Foldseek 3Di:
DQDPWDDDQQKKWWFQQAPDDPPADHGIFIWGFHAQDDPDGFKTKIWTKALDDDPDDDLLWDKDQDPAPPGPRIIITPLLRMDMDGSRRTFFHWDADPVRHIDGDIDGDDPVVSVSNVVSNCVSPVVD/DQDPWDDDQQKKWWFQQAPDDPPADHGIFIWGFHAQDDPDGFKTKIWTKALDDDPDDDLLWDKDQDPAPPGPRIIITPLLRMDMDGSRRTFFHWDADPVRHIDGDIDGDDPVVSVSNVVSNCVSPVVD